Protein AF-A0A2H3T7A4-F1 (afdb_monomer)

Sequence (291 aa):
MKLYREPYCSPVREWNETVPNHGFLRYLGFFNAERIVLTSPEALHEVLVTQNYSFPKPASLRETAGRFLGIGLILSEGDAHKLQRRSMNPALAPRNIKALYPLFWNRTREMIERITADRLETVEVVEWASRITLDLIGVAGLGRDFGAIQDGQNEMVKTYNIVFQPSAQARMLHLIESLVPAWVLTALPIKLNSYMSQAARSIRETCRDIISSKQKKQKKQKEKKLDDMDIISAAIRTGTFTEDGLIDQAMTLLAAGHDTTGAALTWGIYLLAKHPEVQDRLRHEIRQRLP

Mean predicted aligned error: 6.72 Å

Foldseek 3Di:
DCCPVDPHCPVVVVCLVPPDDDQWDWDAAPPRPIDIDGNDPVNCCCCVPVCVLVDADDPLCLVVVCLQLPCALVRDGDPVNVLRCVLLVVLVDPVLVVVCVVVLVVLVVLLVCVVVVVVDPDDDLLLSLLQSLLQSLCCQAQVDGPCCSPPVPDPLNVLVCLQQVQDPVSVVLVVCCSVDPSVVSLPDPDPSSVSNSVSSVVLLVVLLVSLVVLVVVCVVVPPDDPPRSHSLNSSVVVVSDDSSRSSSNSSNSSVVRRNVSSVVSVVVVVVCVVPVVVVVVVVVVCVVPPD

Nearest PDB structures (foldseek):
  7wzl-assembly1_A  TM=7.574E-01  e=3.397E-06  Streptomyces avermitilis
  7wzm-assembly1_A  TM=7.595E-01  e=6.679E-06  Streptomyces avermitilis
  6vlt-assembly1_A  TM=7.722E-01  e=9.536E-05  Homo sapiens
  5e58-assembly5_E  TM=7.387E-01  e=5.308E-05  Neotoma lepida
  3gph-assembly2_B  TM=7.593E-01  e=1.638E-04  Homo sapiens

Solvent-accessible surface area (backbone atoms only — not comparable to full-atom values): 16253 Å² total; per-residue (Å²): 115,64,76,79,74,48,65,84,64,50,56,58,51,51,43,64,76,71,47,93,64,87,29,50,44,81,49,70,51,64,93,67,39,79,44,77,45,70,68,31,71,67,45,44,42,42,49,69,59,77,39,37,76,81,58,68,80,56,66,64,58,42,57,64,47,29,67,62,25,29,75,10,73,87,59,40,56,63,68,62,24,54,52,49,48,64,60,46,45,70,52,66,31,70,71,51,54,60,68,42,47,65,57,55,51,53,53,51,49,53,47,52,54,51,58,58,70,68,66,60,95,71,80,68,53,60,60,54,28,40,23,47,26,43,26,48,30,25,32,53,36,65,64,36,79,70,52,25,72,80,38,72,79,37,71,67,50,53,36,46,44,60,66,75,53,65,47,75,67,51,56,51,49,58,60,44,46,66,80,40,62,56,71,58,66,65,67,43,93,43,68,65,51,56,52,42,52,50,33,35,47,52,54,49,49,54,40,40,54,54,48,56,51,49,52,53,50,53,67,72,46,73,83,60,77,75,82,58,84,13,37,48,56,46,37,60,72,66,66,77,58,54,72,69,53,48,34,14,37,48,34,30,46,46,54,58,47,14,59,57,49,13,50,50,50,34,54,50,52,52,48,34,72,76,35,56,72,60,40,51,51,50,52,50,52,44,69,73,72,51,136

InterPro domains:
  IPR001128 Cytochrome P450 [PF00067] (33-288)
  IPR002401 Cytochrome P450, E-class, group I [PR00463] (245-262)
  IPR002401 Cytochrome P450, E-class, group I [PR00463] (265-291)
  IPR036396 Cytochrome P450 superfamily [G3DSA:1.10.630.10] (3-291)
  IPR036396 Cytochrome P450 superfamily [SSF48264] (11-290)
  IPR050121 Cytochrome P450 monooxygenase [PTHR24305] (36-287)

Organism: Fusarium oxysporum (NCBI:txid5507)

Secondary structure (DSSP, 8-state):
-GGGTSPTTHHHHHHHHHS--SSEEEEE-GGG-EEEEE-SHHHHHIIIIITTTTSPPPHHHHHHHHHHH-SSTTT--HHHHHHHHHHHTTTTSHHHHHHTHHHHHHHHHHHHHHHHHTT-SS--HHHHHHHHHHHHHHHHHHS----TTT-TTSHHHHHHHHHHS--HHHHHHHHHHTTS-HHHHHHS--HHHHHHHHHHHHHHHHHHHHHHHHHHHHHHTTT------SHHHHHHHTT-S-HHHHHHHHHHHHHHHHHHHHHHHHHHHHHHHH-HHHHHHHHHHHHHH--

pLDDT: mean 87.15, std 10.48, range [43.25, 98.25]

Structure (mmCIF, N/CA/C/O backbone):
data_AF-A0A2H3T7A4-F1
#
_entry.id   AF-A0A2H3T7A4-F1
#
loop_
_atom_site.group_PDB
_atom_site.id
_atom_site.type_symbol
_atom_site.label_atom_id
_atom_site.label_alt_id
_atom_site.label_comp_id
_atom_site.label_asym_id
_atom_site.label_entity_id
_atom_site.label_seq_id
_atom_site.pdbx_PDB_ins_code
_atom_site.Cartn_x
_atom_site.Cartn_y
_atom_site.Cartn_z
_atom_site.occupancy
_atom_site.B_iso_or_equiv
_atom_site.auth_seq_id
_atom_site.auth_comp_id
_atom_site.auth_asym_id
_atom_site.auth_atom_id
_atom_site.pdbx_PDB_model_num
ATOM 1 N N . MET A 1 1 ? 18.827 8.249 -23.414 1.00 60.53 1 MET A N 1
ATOM 2 C CA . MET A 1 1 ? 18.932 7.298 -22.289 1.00 60.53 1 MET A CA 1
ATOM 3 C C . MET A 1 1 ? 17.669 6.441 -22.264 1.00 60.53 1 MET A C 1
ATOM 5 O O . MET A 1 1 ? 16.619 6.975 -21.925 1.00 60.53 1 MET A O 1
ATOM 9 N N . LYS A 1 2 ? 17.739 5.173 -22.714 1.00 68.56 2 LYS A N 1
ATOM 10 C CA . LYS A 1 2 ? 16.578 4.252 -22.819 1.00 68.56 2 LYS A CA 1
ATOM 11 C C . LYS A 1 2 ? 15.752 4.192 -21.525 1.00 68.56 2 LYS A C 1
ATOM 13 O O . LYS A 1 2 ? 14.529 4.217 -21.582 1.00 68.56 2 LYS A O 1
ATOM 18 N N . LEU A 1 3 ? 16.443 4.261 -20.380 1.00 67.88 3 LEU A N 1
ATOM 19 C CA . LEU A 1 3 ? 15.896 4.224 -19.017 1.00 67.88 3 LEU A CA 1
ATOM 20 C C . LEU A 1 3 ? 14.698 5.158 -18.756 1.00 67.88 3 LEU A C 1
ATOM 22 O O . LEU A 1 3 ? 13.877 4.842 -17.907 1.00 67.88 3 LEU A O 1
ATOM 26 N N . TYR A 1 4 ? 14.595 6.284 -19.469 1.00 68.00 4 TYR A N 1
ATOM 27 C CA . TYR A 1 4 ? 13.546 7.293 -19.252 1.00 68.00 4 TYR A CA 1
ATOM 28 C C . TYR A 1 4 ? 12.600 7.480 -20.447 1.00 68.00 4 TYR A C 1
ATOM 30 O O . TYR A 1 4 ? 11.741 8.355 -20.414 1.00 68.00 4 TYR A O 1
ATOM 38 N N . ARG A 1 5 ? 12.786 6.710 -21.528 1.00 69.19 5 ARG A N 1
ATOM 39 C CA . ARG A 1 5 ? 11.930 6.760 -22.729 1.00 69.19 5 ARG A CA 1
ATOM 40 C C . ARG A 1 5 ? 11.045 5.530 -22.861 1.00 69.19 5 ARG A C 1
ATOM 42 O O . ARG A 1 5 ? 9.954 5.624 -23.408 1.00 69.19 5 ARG A O 1
ATOM 49 N N . GLU A 1 6 ? 11.539 4.393 -22.395 1.00 75.69 6 GLU A N 1
ATOM 50 C CA . GLU A 1 6 ? 10.807 3.136 -22.412 1.00 75.69 6 GLU A CA 1
ATOM 51 C C . GLU A 1 6 ? 9.996 2.956 -21.124 1.00 75.69 6 GLU A C 1
ATOM 53 O O . GLU A 1 6 ? 10.306 3.591 -20.109 1.00 75.69 6 GLU A O 1
ATOM 58 N N . PRO A 1 7 ? 8.964 2.092 -21.138 1.00 73.56 7 PRO A N 1
ATOM 59 C CA . PRO A 1 7 ? 8.249 1.716 -19.929 1.00 73.56 7 PRO A CA 1
ATOM 60 C C . PRO A 1 7 ? 9.205 1.292 -18.808 1.00 73.56 7 PRO A C 1
ATOM 62 O O . PRO A 1 7 ? 10.247 0.675 -19.058 1.00 73.56 7 PRO A O 1
ATOM 65 N N . TYR A 1 8 ? 8.830 1.608 -17.565 1.00 66.88 8 TYR A N 1
ATOM 66 C CA . TYR A 1 8 ? 9.602 1.232 -16.382 1.00 66.88 8 TYR A CA 1
ATOM 67 C C . TYR A 1 8 ? 9.993 -0.253 -16.429 1.00 66.88 8 TYR A C 1
ATOM 69 O O . TYR A 1 8 ? 9.211 -1.107 -16.844 1.00 66.88 8 TYR A O 1
ATOM 77 N N . CYS A 1 9 ? 11.225 -0.541 -16.007 1.00 73.81 9 CYS A N 1
ATOM 78 C CA . CYS A 1 9 ? 11.839 -1.872 -15.985 1.00 73.81 9 CYS A CA 1
ATOM 79 C C . CYS A 1 9 ? 12.161 -2.514 -17.351 1.00 73.81 9 CYS A C 1
ATOM 81 O O . CYS A 1 9 ? 12.941 -3.463 -17.348 1.00 73.81 9 CYS A O 1
ATOM 83 N N . SER A 1 10 ? 11.678 -2.006 -18.498 1.00 84.00 10 SER A N 1
ATOM 84 C CA . SER A 1 10 ? 12.002 -2.577 -19.826 1.00 84.00 10 SER A CA 1
ATOM 85 C C . SER A 1 10 ? 13.513 -2.587 -20.114 1.00 84.00 10 SER A C 1
ATOM 87 O O . SER A 1 10 ? 14.064 -3.670 -20.318 1.00 84.00 10 SER A O 1
ATOM 89 N N . PRO A 1 11 ? 14.239 -1.455 -19.987 1.00 85.62 11 PRO A N 1
ATOM 90 C CA . PRO A 1 11 ? 15.684 -1.442 -20.226 1.00 85.62 11 PRO A CA 1
ATOM 91 C C . PRO A 1 11 ? 16.456 -2.316 -19.238 1.00 85.62 11 PRO A C 1
ATOM 93 O O . PRO A 1 11 ? 17.428 -2.960 -19.604 1.00 85.62 11 PRO A O 1
ATOM 96 N N . VAL A 1 12 ? 16.009 -2.365 -17.979 1.00 86.38 12 VAL A N 1
ATOM 97 C CA . VAL A 1 12 ? 16.655 -3.175 -16.936 1.00 86.38 12 VAL A CA 1
ATOM 98 C C . VAL A 1 12 ? 16.491 -4.666 -17.223 1.00 86.38 12 VAL A C 1
ATOM 100 O O . VAL A 1 12 ? 17.435 -5.429 -17.035 1.00 86.38 12 VAL A O 1
ATOM 103 N N . ARG A 1 13 ? 15.316 -5.079 -17.707 1.00 88.12 13 ARG A N 1
ATOM 104 C CA . ARG A 1 13 ? 15.062 -6.453 -18.138 1.00 88.12 13 ARG A CA 1
ATOM 105 C C . ARG A 1 13 ? 15.911 -6.824 -19.351 1.00 88.12 13 ARG A C 1
ATOM 107 O O . ARG A 1 13 ? 16.564 -7.859 -19.314 1.00 88.12 13 ARG A O 1
ATOM 114 N N . GLU A 1 14 ? 15.948 -5.966 -20.372 1.00 90.50 14 GLU A N 1
ATOM 115 C CA . GLU A 1 14 ? 16.809 -6.156 -21.548 1.00 90.50 14 GLU A CA 1
ATOM 116 C C . GLU A 1 14 ? 18.269 -6.339 -21.114 1.00 90.50 14 GLU A C 1
ATOM 118 O O . GLU A 1 14 ? 18.925 -7.288 -21.535 1.00 90.50 14 GLU A O 1
ATOM 123 N N . TRP A 1 15 ? 18.778 -5.485 -20.221 1.00 91.38 15 TRP A N 1
ATOM 124 C CA . TRP A 1 15 ? 20.149 -5.603 -19.718 1.00 91.38 15 TRP A CA 1
ATOM 125 C C . TRP A 1 15 ? 20.380 -6.884 -18.926 1.00 91.38 15 TRP A C 1
ATOM 127 O O . TRP A 1 15 ? 21.428 -7.498 -19.081 1.00 91.38 15 TRP A O 1
ATOM 137 N N . ASN A 1 16 ? 19.412 -7.308 -18.113 1.00 90.44 16 ASN A N 1
ATOM 138 C CA . ASN A 1 16 ? 19.515 -8.559 -17.370 1.00 90.44 16 ASN A CA 1
ATOM 139 C C . ASN A 1 16 ? 19.656 -9.779 -18.296 1.00 90.44 16 ASN A C 1
ATOM 141 O O . ASN A 1 16 ? 20.395 -10.708 -17.986 1.00 90.44 16 ASN A O 1
ATOM 145 N N . GLU A 1 17 ? 18.960 -9.764 -19.435 1.00 90.50 17 GLU A N 1
ATOM 146 C CA . GLU A 1 17 ? 18.961 -10.860 -20.410 1.00 90.50 17 GLU A CA 1
ATOM 147 C C . GLU A 1 17 ? 20.163 -10.798 -21.374 1.00 90.50 17 GLU A C 1
ATOM 149 O O . GLU A 1 17 ? 20.618 -11.834 -21.854 1.00 90.50 17 GLU A O 1
ATOM 154 N N . THR A 1 18 ? 20.693 -9.602 -21.665 1.00 93.44 18 THR A N 1
ATOM 155 C CA . THR A 1 18 ? 21.688 -9.394 -22.740 1.00 93.44 18 THR A CA 1
ATOM 156 C C . THR A 1 18 ? 23.096 -9.044 -22.266 1.00 93.44 18 THR A C 1
ATOM 158 O O . THR A 1 18 ? 24.056 -9.273 -23.002 1.00 93.44 18 THR A O 1
ATOM 161 N N . VAL A 1 19 ? 23.256 -8.488 -21.062 1.00 93.12 19 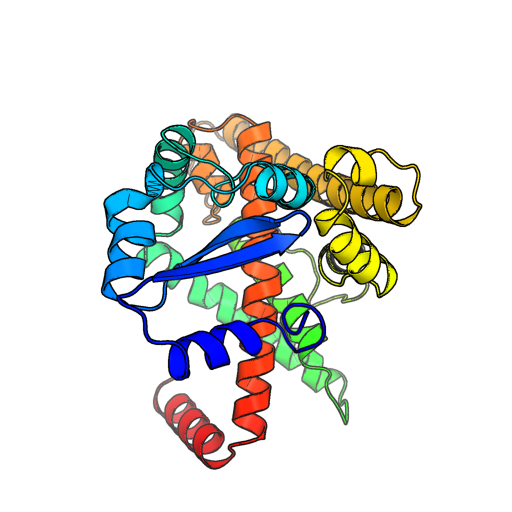VAL A N 1
ATOM 162 C CA . VAL A 1 19 ? 24.559 -8.080 -20.524 1.00 93.12 19 VAL A CA 1
ATOM 163 C C . VAL A 1 19 ? 25.065 -9.167 -19.575 1.00 93.12 19 VAL A C 1
ATOM 165 O O . VAL A 1 19 ? 24.409 -9.425 -18.560 1.00 93.12 19 VAL A O 1
ATOM 168 N N . PRO A 1 20 ? 26.235 -9.785 -19.845 1.00 93.31 20 PRO A N 1
ATOM 169 C CA . PRO A 1 20 ? 26.834 -10.753 -18.934 1.00 93.31 20 PRO A CA 1
ATOM 170 C C . PRO A 1 20 ? 26.981 -10.167 -17.530 1.00 93.31 20 PRO A C 1
ATOM 172 O O . PRO A 1 20 ? 27.577 -9.104 -17.345 1.00 93.31 20 PRO A O 1
ATOM 175 N N . ASN A 1 21 ? 26.414 -10.850 -16.541 1.00 92.56 21 ASN A N 1
ATOM 176 C CA . ASN A 1 21 ? 26.405 -10.399 -15.160 1.00 92.56 21 ASN A CA 1
ATOM 177 C C . ASN A 1 21 ? 26.455 -11.588 -14.194 1.00 92.56 21 ASN A C 1
ATOM 179 O O . ASN A 1 21 ? 26.041 -12.695 -14.528 1.00 92.56 21 ASN A O 1
ATOM 183 N N . HIS A 1 22 ? 26.965 -11.347 -12.988 1.00 90.69 22 HIS A N 1
ATOM 184 C CA . HIS A 1 22 ? 27.077 -12.347 -11.922 1.00 90.69 22 HIS A CA 1
ATOM 185 C C . HIS A 1 22 ? 26.193 -11.954 -10.731 1.00 90.69 22 HIS A C 1
ATOM 187 O O . HIS A 1 22 ? 26.660 -11.843 -9.602 1.00 90.69 22 HIS A O 1
ATOM 193 N N . GLY A 1 23 ? 24.920 -11.656 -11.006 1.00 91.25 23 GLY A N 1
ATOM 194 C CA . GLY A 1 23 ? 23.932 -11.296 -9.984 1.00 91.25 23 GLY A CA 1
ATOM 195 C C . GLY A 1 23 ? 23.816 -9.803 -9.667 1.00 91.25 23 GLY A C 1
ATOM 196 O O . GLY A 1 23 ? 22.894 -9.417 -8.945 1.00 91.25 23 GLY A O 1
ATOM 197 N N . PHE A 1 24 ? 24.677 -8.965 -10.253 1.00 93.50 24 PHE A N 1
ATOM 198 C CA . PHE A 1 24 ? 24.621 -7.510 -10.136 1.00 93.50 24 PHE A CA 1
ATOM 199 C C . PHE A 1 24 ? 24.918 -6.834 -11.478 1.00 93.50 24 PHE A C 1
ATOM 201 O O . PHE A 1 24 ? 25.842 -7.230 -12.190 1.00 93.50 24 PHE A O 1
ATOM 208 N N . LEU A 1 25 ? 24.190 -5.760 -11.781 1.00 94.12 25 LEU A N 1
ATOM 209 C CA . LEU A 1 25 ? 24.461 -4.857 -12.899 1.00 94.12 25 LEU A CA 1
ATOM 210 C C . LEU A 1 25 ? 24.670 -3.435 -12.387 1.00 94.12 25 LEU A C 1
ATOM 212 O O . LEU A 1 25 ? 23.778 -2.843 -11.778 1.00 94.12 25 LEU A O 1
ATOM 216 N N . ARG A 1 26 ? 25.841 -2.863 -12.671 1.00 92.44 26 ARG A N 1
ATOM 217 C CA . ARG A 1 26 ? 26.124 -1.445 -12.426 1.00 92.44 26 ARG A CA 1
ATOM 218 C C . ARG A 1 26 ? 25.677 -0.624 -13.629 1.00 92.44 26 ARG A C 1
ATOM 220 O O . ARG A 1 26 ? 26.038 -0.931 -14.761 1.00 92.44 26 ARG A O 1
ATOM 227 N N . TYR A 1 27 ? 24.951 0.456 -13.376 1.00 89.50 27 TYR A N 1
ATOM 228 C CA . TYR A 1 27 ? 24.609 1.445 -14.393 1.00 89.50 27 TYR A CA 1
ATOM 229 C C . TYR A 1 27 ? 24.709 2.860 -13.826 1.00 89.50 27 TYR A C 1
ATOM 231 O O . TYR A 1 27 ? 24.687 3.073 -12.613 1.00 89.50 27 TYR A O 1
ATOM 239 N N . LEU A 1 28 ? 24.841 3.837 -14.720 1.00 87.94 28 LEU A N 1
ATOM 240 C CA . LEU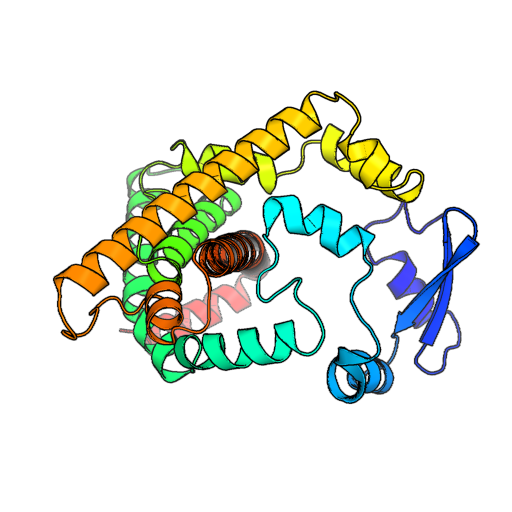 A 1 28 ? 24.917 5.247 -14.358 1.00 87.94 28 LEU A CA 1
ATOM 241 C C . LEU A 1 28 ? 23.550 5.902 -14.558 1.00 87.94 28 LEU A C 1
ATOM 243 O O . LEU A 1 28 ? 22.948 5.802 -15.628 1.00 87.94 28 LEU A O 1
ATOM 247 N N . GLY A 1 29 ? 23.054 6.543 -13.504 1.00 80.50 29 GLY A N 1
ATOM 248 C CA . GLY A 1 29 ? 21.877 7.402 -13.517 1.00 80.50 29 GLY A CA 1
ATOM 249 C C . GLY A 1 29 ? 22.211 8.835 -13.941 1.00 80.50 29 GLY A C 1
ATOM 250 O O . GLY A 1 29 ? 23.220 9.102 -14.593 1.00 80.50 29 GLY A O 1
ATOM 251 N N . PHE A 1 30 ? 21.355 9.783 -13.553 1.00 74.31 30 PHE A N 1
ATOM 252 C CA . PHE A 1 30 ? 21.636 11.208 -13.746 1.00 74.31 30 PHE A CA 1
ATOM 253 C C . PHE A 1 30 ? 22.911 11.638 -13.014 1.00 74.31 30 PHE A C 1
ATOM 255 O O . PHE A 1 30 ? 23.226 11.102 -11.954 1.00 74.31 30 PHE A O 1
ATOM 262 N N . PHE A 1 31 ? 23.645 12.590 -13.598 1.00 79.38 31 PHE A N 1
ATOM 263 C CA . PHE A 1 31 ? 24.930 13.091 -13.085 1.00 79.38 31 PHE A CA 1
ATOM 264 C C . PHE A 1 31 ? 25.955 11.995 -12.765 1.00 79.38 31 PHE A C 1
ATOM 266 O O . PHE A 1 31 ? 26.736 12.126 -11.828 1.00 79.38 31 PHE A O 1
ATOM 273 N N . ASN A 1 32 ? 25.946 10.903 -13.538 1.00 84.56 32 ASN A N 1
ATOM 274 C CA . ASN A 1 32 ? 26.790 9.729 -13.305 1.00 84.56 32 ASN A CA 1
ATOM 275 C C . ASN A 1 32 ? 26.600 9.095 -11.916 1.00 84.56 32 ASN A C 1
ATOM 277 O O . ASN A 1 32 ? 27.486 8.389 -11.442 1.00 84.56 32 ASN A O 1
ATOM 281 N N . ALA A 1 33 ? 25.447 9.313 -11.273 1.00 82.81 33 ALA A N 1
ATOM 282 C CA . ALA A 1 33 ? 25.122 8.670 -10.011 1.00 82.81 33 ALA A CA 1
ATOM 283 C C . ALA A 1 33 ? 25.086 7.153 -10.209 1.00 82.81 33 ALA A C 1
ATOM 285 O O . ALA A 1 33 ? 24.294 6.634 -11.001 1.00 82.81 33 ALA A O 1
ATOM 286 N N . GLU A 1 34 ? 25.953 6.446 -9.498 1.00 90.62 34 GLU A N 1
ATOM 287 C CA . GLU A 1 34 ? 26.054 5.000 -9.611 1.00 90.62 34 GLU A CA 1
ATOM 288 C C . GLU A 1 34 ? 24.821 4.325 -9.023 1.00 90.62 34 GLU A C 1
ATOM 290 O O . GLU A 1 34 ? 24.329 4.682 -7.951 1.00 90.62 34 GLU A O 1
ATOM 295 N N . ARG A 1 35 ? 24.314 3.328 -9.741 1.00 88.94 35 ARG A N 1
ATOM 296 C CA . ARG A 1 35 ? 23.214 2.486 -9.292 1.00 88.94 35 ARG A CA 1
ATOM 297 C C . ARG A 1 35 ? 23.539 1.032 -9.581 1.00 88.94 35 ARG A C 1
ATOM 299 O O . ARG A 1 35 ? 24.201 0.711 -10.568 1.00 88.94 35 ARG A O 1
ATOM 306 N N . ILE A 1 36 ? 23.041 0.162 -8.713 1.00 91.50 36 ILE A N 1
ATOM 307 C CA . ILE A 1 36 ? 23.187 -1.284 -8.832 1.00 91.50 36 ILE A CA 1
ATOM 308 C C . ILE A 1 36 ? 21.790 -1.883 -8.975 1.00 91.50 36 ILE A C 1
ATOM 310 O O . ILE A 1 36 ? 20.888 -1.559 -8.204 1.00 91.50 36 ILE A O 1
ATOM 314 N N . VAL A 1 37 ? 21.611 -2.738 -9.977 1.00 92.06 37 VAL A N 1
ATOM 315 C CA . VAL A 1 37 ? 20.455 -3.628 -10.105 1.00 92.06 37 VAL A CA 1
ATOM 316 C C . VAL A 1 37 ? 20.873 -5.014 -9.647 1.00 92.06 37 VAL A C 1
ATOM 318 O O . VAL A 1 37 ? 21.924 -5.507 -10.050 1.00 92.06 37 VAL A O 1
ATOM 321 N N . LEU A 1 38 ? 20.035 -5.642 -8.831 1.00 93.75 38 LEU A N 1
ATOM 322 C CA . LEU A 1 38 ? 20.176 -7.041 -8.442 1.00 93.75 38 LEU A CA 1
ATOM 323 C C . LEU A 1 38 ? 19.518 -7.913 -9.510 1.00 93.75 38 LEU A C 1
ATOM 325 O O . LEU A 1 38 ? 18.351 -7.702 -9.837 1.00 93.75 38 LEU A O 1
ATOM 329 N N . THR A 1 39 ? 20.264 -8.865 -10.057 1.00 93.88 39 THR A N 1
ATOM 330 C CA . THR A 1 39 ? 19.850 -9.652 -11.230 1.00 93.88 39 THR A CA 1
ATOM 331 C C . THR A 1 39 ? 19.705 -11.147 -10.967 1.00 93.88 39 THR A C 1
ATOM 333 O O . THR A 1 39 ? 19.251 -11.878 -11.843 1.00 93.88 39 THR A O 1
ATOM 336 N N . SER A 1 40 ? 20.041 -11.610 -9.761 1.00 93.06 40 SER A N 1
ATOM 337 C CA . SER A 1 40 ? 19.917 -13.019 -9.363 1.00 93.06 40 SER A CA 1
ATOM 338 C C . SER A 1 40 ? 19.105 -13.185 -8.073 1.00 93.06 40 SER A C 1
ATOM 340 O O . SER A 1 40 ? 19.101 -12.271 -7.237 1.00 93.06 40 SER A O 1
ATOM 342 N N . PRO A 1 41 ? 18.437 -14.338 -7.874 1.00 94.81 41 PRO A N 1
ATOM 343 C CA . PRO A 1 41 ? 17.784 -14.675 -6.611 1.00 94.81 41 PRO A CA 1
ATOM 344 C C . PRO A 1 41 ? 18.729 -14.618 -5.406 1.00 94.81 41 PRO A C 1
ATOM 346 O O . PRO A 1 41 ? 18.327 -14.144 -4.346 1.00 94.81 41 PRO A O 1
ATOM 349 N N . GLU A 1 42 ? 19.984 -15.037 -5.565 1.00 95.69 42 GLU A N 1
ATOM 350 C CA . GLU A 1 42 ? 20.994 -15.042 -4.504 1.00 95.69 42 GLU A CA 1
ATOM 351 C C . GLU A 1 42 ? 21.349 -13.611 -4.082 1.00 95.69 42 GLU A C 1
ATOM 353 O O . GLU A 1 42 ? 21.348 -13.298 -2.891 1.00 95.69 42 GLU A O 1
ATOM 358 N N . ALA A 1 43 ? 21.568 -12.713 -5.050 1.00 95.12 43 ALA A N 1
ATOM 359 C CA . ALA A 1 43 ? 21.825 -11.298 -4.779 1.00 95.12 43 ALA A CA 1
ATOM 360 C C . ALA A 1 43 ? 20.615 -10.601 -4.135 1.00 95.12 43 ALA A C 1
ATOM 362 O O . ALA A 1 43 ? 20.773 -9.815 -3.198 1.00 95.12 43 ALA A O 1
ATOM 363 N N . LEU A 1 44 ? 19.401 -10.902 -4.613 1.00 95.12 44 LEU A N 1
ATOM 364 C CA . LEU A 1 44 ? 18.158 -10.403 -4.020 1.00 95.12 44 LEU A CA 1
ATOM 365 C C . LEU A 1 44 ? 18.000 -10.885 -2.576 1.00 95.12 44 LEU A C 1
ATOM 367 O O . LEU A 1 44 ? 17.664 -10.084 -1.708 1.00 95.12 44 LEU A O 1
ATOM 371 N N . HIS A 1 45 ? 18.263 -12.165 -2.307 1.00 96.50 45 HIS A N 1
ATOM 372 C CA . HIS A 1 45 ? 18.196 -12.726 -0.963 1.00 96.50 45 HIS A CA 1
ATOM 373 C C . HIS A 1 45 ? 19.219 -12.068 -0.032 1.00 96.50 45 HIS A C 1
ATOM 375 O O . HIS A 1 45 ? 18.867 -11.647 1.070 1.00 96.50 45 HIS A O 1
ATOM 381 N N . GLU A 1 46 ? 20.466 -11.916 -0.479 1.00 95.56 46 GLU A N 1
ATOM 382 C CA . GLU A 1 46 ? 21.512 -11.296 0.332 1.00 95.56 46 GLU A CA 1
ATOM 383 C C . GLU A 1 46 ? 21.147 -9.861 0.724 1.00 95.56 46 GLU A C 1
ATOM 385 O O . GLU A 1 46 ? 21.189 -9.513 1.902 1.00 95.56 46 GLU A O 1
ATOM 390 N N . VAL A 1 47 ? 20.703 -9.040 -0.230 1.00 95.06 47 VAL A N 1
ATOM 391 C CA . VAL A 1 47 ? 20.398 -7.622 0.018 1.00 95.06 47 VAL A CA 1
ATOM 392 C C . VAL A 1 47 ? 19.066 -7.421 0.742 1.00 95.06 47 VAL A C 1
ATOM 394 O O . VAL A 1 47 ? 18.987 -6.606 1.658 1.00 95.06 47 VAL A O 1
ATOM 397 N N . LEU A 1 48 ? 18.005 -8.135 0.353 1.00 94.38 48 LEU A N 1
ATOM 398 C CA . LEU A 1 48 ? 16.646 -7.895 0.860 1.00 94.38 48 LEU A CA 1
ATOM 399 C C . LEU A 1 48 ? 16.305 -8.721 2.108 1.00 94.38 48 LEU A C 1
ATOM 401 O O . LEU A 1 48 ? 15.351 -8.384 2.814 1.00 94.38 48 LEU A O 1
ATOM 405 N N . VAL A 1 49 ? 17.066 -9.781 2.404 1.00 94.62 49 VAL A N 1
ATOM 406 C CA . VAL A 1 49 ? 16.809 -10.685 3.537 1.00 94.62 49 VAL A CA 1
ATOM 407 C C . VAL A 1 49 ? 17.992 -10.720 4.499 1.00 94.62 49 VAL A C 1
ATOM 409 O O . VAL A 1 49 ? 17.819 -10.298 5.643 1.00 94.62 49 VAL A O 1
ATOM 412 N N . THR A 1 50 ? 19.172 -11.174 4.062 1.00 96.25 50 THR A N 1
ATOM 413 C CA . THR A 1 50 ? 20.334 -11.377 4.950 1.00 96.25 50 THR A CA 1
ATOM 414 C C . THR A 1 50 ? 20.856 -10.055 5.523 1.00 96.25 50 THR A C 1
ATOM 416 O O . THR A 1 50 ? 21.043 -9.924 6.731 1.00 96.25 50 THR A O 1
ATOM 419 N N . GLN A 1 51 ? 21.061 -9.060 4.657 1.00 95.19 51 GLN A N 1
ATOM 420 C CA . GLN A 1 51 ? 21.737 -7.792 4.949 1.00 95.19 51 GLN A CA 1
ATOM 421 C C . GLN A 1 51 ? 20.800 -6.582 4.842 1.00 95.19 51 GLN A C 1
ATOM 423 O O . GLN A 1 51 ? 21.255 -5.463 4.620 1.00 95.19 51 GLN A O 1
ATOM 428 N N . ASN A 1 52 ? 19.488 -6.765 5.014 1.00 92.75 52 ASN A N 1
ATOM 429 C CA . ASN A 1 52 ? 18.498 -5.707 4.763 1.00 92.75 52 ASN A CA 1
ATOM 430 C C . ASN A 1 52 ? 18.739 -4.388 5.528 1.00 92.75 52 ASN A C 1
ATOM 432 O O . ASN A 1 52 ? 18.431 -3.323 5.004 1.00 92.75 52 ASN A O 1
ATOM 436 N N . TYR A 1 53 ? 19.340 -4.428 6.721 1.00 93.88 53 TYR A N 1
ATOM 437 C CA . TYR A 1 53 ? 19.680 -3.226 7.492 1.00 93.88 53 TYR A CA 1
ATOM 438 C C . TYR A 1 53 ? 20.980 -2.543 7.041 1.00 93.88 53 TYR A C 1
ATOM 440 O O . TYR A 1 53 ? 21.202 -1.386 7.391 1.00 93.88 53 TYR A O 1
ATOM 448 N N . SER A 1 54 ? 21.816 -3.227 6.258 1.00 94.81 54 SER A N 1
ATOM 449 C CA . SER A 1 54 ? 23.029 -2.674 5.640 1.00 94.81 54 SER A CA 1
ATOM 450 C C . SER A 1 54 ? 22.711 -1.866 4.375 1.00 94.81 54 SER A C 1
ATOM 452 O O . SER A 1 54 ? 23.532 -1.063 3.935 1.00 94.81 54 SER A O 1
ATOM 454 N N . PHE A 1 55 ? 21.509 -2.038 3.813 1.00 93.12 55 PHE A N 1
ATOM 455 C CA . PHE A 1 55 ? 21.032 -1.359 2.606 1.00 93.12 55 PHE A CA 1
ATOM 456 C C . PHE A 1 55 ? 19.804 -0.482 2.911 1.00 93.12 55 PHE A C 1
ATOM 458 O O . PHE A 1 55 ? 18.689 -0.808 2.493 1.00 93.12 55 PHE A O 1
ATOM 465 N N . PRO A 1 56 ? 19.974 0.635 3.649 1.00 92.38 56 PRO A N 1
ATOM 466 C CA . PRO A 1 56 ? 18.863 1.516 3.986 1.00 92.38 56 PRO A CA 1
ATOM 467 C C . PRO A 1 56 ? 18.281 2.177 2.734 1.00 92.38 56 PRO A C 1
ATOM 469 O O . PRO A 1 56 ? 18.983 2.448 1.754 1.00 92.38 56 PRO A O 1
ATOM 472 N N . LYS A 1 57 ? 16.987 2.508 2.782 1.00 90.44 57 LYS A N 1
ATOM 473 C CA . LYS A 1 57 ? 16.335 3.251 1.698 1.00 90.44 57 LYS A CA 1
ATOM 474 C C . LYS A 1 57 ? 17.005 4.620 1.509 1.00 90.44 57 LYS A C 1
ATOM 476 O O . LYS A 1 57 ? 17.329 5.276 2.504 1.00 90.44 57 LYS A O 1
ATOM 481 N N . PRO A 1 58 ? 17.149 5.106 0.260 1.00 86.62 58 PRO A N 1
ATOM 482 C CA . PRO A 1 58 ? 17.692 6.435 -0.003 1.00 86.62 58 PRO A CA 1
ATOM 483 C C . PRO A 1 58 ? 16.936 7.530 0.761 1.00 86.62 58 PRO A C 1
ATOM 485 O O . PRO A 1 58 ? 15.703 7.526 0.802 1.00 86.62 58 PRO A O 1
ATOM 488 N N . ALA A 1 59 ? 17.666 8.496 1.325 1.00 83.50 59 ALA A N 1
ATOM 489 C CA . ALA A 1 59 ? 17.078 9.590 2.103 1.00 83.50 59 ALA A CA 1
ATOM 490 C C . ALA A 1 59 ? 16.035 10.384 1.298 1.00 83.50 59 ALA A C 1
ATOM 492 O O . ALA A 1 59 ? 14.941 10.636 1.793 1.00 83.50 59 ALA A O 1
ATOM 493 N N . SER A 1 60 ? 16.316 10.665 0.023 1.00 78.38 60 SER A N 1
ATOM 494 C CA . SER A 1 60 ? 15.391 11.367 -0.875 1.00 78.38 60 SER A CA 1
ATOM 495 C C . SER A 1 60 ? 14.064 10.629 -1.075 1.00 78.38 60 SER A C 1
ATOM 497 O O . SER A 1 60 ? 13.004 11.257 -1.093 1.00 78.38 60 SER A O 1
ATOM 499 N N . LEU A 1 61 ? 14.104 9.295 -1.181 1.00 80.44 61 LEU A N 1
ATOM 500 C CA . LEU A 1 61 ? 12.902 8.467 -1.276 1.00 80.44 61 LEU A CA 1
ATOM 501 C C . LEU A 1 61 ? 12.099 8.549 0.024 1.00 80.44 61 LEU A C 1
ATOM 503 O O . LEU A 1 61 ? 10.885 8.731 -0.014 1.00 80.44 61 LEU A O 1
ATOM 507 N N . ARG A 1 62 ? 12.779 8.457 1.172 1.00 85.56 62 ARG A N 1
ATOM 508 C CA . ARG A 1 62 ? 12.142 8.561 2.489 1.00 85.56 62 ARG A CA 1
ATOM 509 C C . ARG A 1 62 ? 11.504 9.926 2.728 1.00 85.56 62 ARG A C 1
ATOM 511 O O . ARG A 1 62 ? 10.396 9.979 3.245 1.00 85.56 62 ARG A O 1
ATOM 518 N N . GLU A 1 63 ? 12.172 11.011 2.359 1.00 80.81 63 GLU A N 1
ATOM 519 C CA . GLU A 1 63 ? 11.652 12.374 2.509 1.00 80.81 63 GLU A CA 1
ATOM 520 C C . GLU A 1 63 ? 10.432 12.604 1.615 1.00 80.81 63 GLU A C 1
ATOM 522 O O . GLU A 1 63 ? 9.396 13.076 2.082 1.00 80.81 63 GLU A O 1
ATOM 527 N N . THR A 1 64 ? 10.524 12.211 0.343 1.00 77.62 64 THR A N 1
ATOM 528 C CA . THR A 1 64 ? 9.453 12.428 -0.638 1.00 77.62 64 THR A CA 1
ATOM 529 C C . THR A 1 64 ? 8.228 11.581 -0.312 1.00 77.62 64 THR A C 1
ATOM 531 O O . THR A 1 64 ? 7.119 12.107 -0.223 1.00 77.62 64 THR A O 1
ATOM 534 N N . ALA A 1 65 ? 8.420 10.282 -0.063 1.00 82.94 65 ALA A N 1
ATOM 535 C CA . ALA A 1 65 ? 7.330 9.382 0.293 1.00 82.94 65 ALA A CA 1
ATOM 536 C C . ALA A 1 65 ? 6.780 9.672 1.701 1.00 82.94 65 ALA A C 1
ATOM 538 O O . ALA A 1 65 ? 5.577 9.560 1.925 1.00 82.94 65 ALA A O 1
ATOM 539 N N . GLY A 1 66 ? 7.625 10.105 2.643 1.00 85.44 66 GLY A N 1
ATOM 540 C CA . GLY A 1 66 ? 7.239 10.387 4.030 1.00 85.44 66 GLY A CA 1
ATOM 541 C C . GLY A 1 66 ? 6.209 11.505 4.170 1.00 85.44 66 GLY A C 1
ATOM 542 O O . GLY A 1 66 ? 5.406 11.476 5.100 1.00 85.44 66 GLY A O 1
ATOM 543 N N . ARG A 1 67 ? 6.150 12.436 3.209 1.00 80.50 67 ARG A N 1
ATOM 544 C CA . ARG A 1 67 ? 5.111 13.481 3.152 1.00 80.50 67 ARG A CA 1
ATOM 545 C C . ARG A 1 67 ? 3.695 12.912 3.055 1.00 80.50 67 ARG A C 1
ATOM 547 O O . ARG A 1 67 ? 2.766 13.548 3.542 1.00 80.50 67 ARG A O 1
ATOM 554 N N . PHE A 1 68 ? 3.541 11.737 2.445 1.00 79.62 68 PHE A N 1
ATOM 555 C CA . PHE A 1 68 ? 2.245 11.117 2.154 1.00 79.62 68 PHE A CA 1
ATOM 556 C C . PHE A 1 68 ? 2.024 9.814 2.919 1.00 79.62 68 PHE A C 1
ATOM 558 O O . PHE A 1 68 ? 0.893 9.492 3.256 1.00 79.62 68 PHE A O 1
ATOM 565 N N . LEU A 1 69 ? 3.089 9.070 3.220 1.00 85.56 69 LEU A N 1
ATOM 566 C CA . LEU A 1 69 ? 3.017 7.805 3.953 1.00 85.56 69 LEU A CA 1
ATOM 567 C C . LEU A 1 69 ? 3.207 7.979 5.467 1.00 85.56 69 LEU A C 1
ATOM 569 O O . LEU A 1 69 ? 2.893 7.063 6.223 1.00 85.56 69 LEU A O 1
ATOM 573 N N . GLY A 1 70 ? 3.741 9.119 5.923 1.00 88.12 70 GLY A N 1
ATOM 574 C CA . GLY A 1 70 ? 4.313 9.245 7.268 1.00 88.12 70 GLY A CA 1
ATOM 575 C C . GLY A 1 70 ? 5.581 8.395 7.440 1.00 88.12 70 GLY A C 1
ATOM 576 O O . GLY A 1 70 ? 5.935 7.596 6.571 1.00 88.12 70 GLY A O 1
ATOM 577 N N . ILE A 1 71 ? 6.286 8.530 8.568 1.00 90.62 71 ILE A N 1
ATOM 578 C CA . ILE A 1 71 ? 7.454 7.687 8.887 1.00 90.62 71 ILE A CA 1
ATOM 579 C C . ILE A 1 71 ? 6.984 6.436 9.649 1.00 90.62 71 ILE A C 1
ATOM 581 O O . ILE A 1 71 ? 7.351 6.175 10.800 1.00 90.62 71 ILE A O 1
ATOM 585 N N . GLY A 1 72 ? 6.118 5.664 8.989 1.00 91.50 72 GLY A N 1
ATOM 586 C CA . GLY A 1 72 ? 5.615 4.393 9.496 1.00 91.50 72 GLY A CA 1
ATOM 587 C C . GLY A 1 72 ? 6.504 3.205 9.121 1.00 91.50 72 GLY A C 1
ATOM 588 O O . GLY A 1 72 ? 7.659 3.363 8.719 1.00 91.50 72 GLY A O 1
ATOM 589 N N . LEU A 1 73 ? 5.951 1.994 9.223 1.00 92.94 73 LEU A N 1
ATOM 590 C CA . LEU A 1 73 ? 6.683 0.737 9.021 1.00 92.94 73 LEU A CA 1
ATOM 591 C C . LEU A 1 73 ? 7.415 0.634 7.667 1.00 92.94 73 LEU A C 1
ATOM 593 O O . LEU A 1 73 ? 8.443 -0.026 7.579 1.00 92.94 73 LEU A O 1
ATOM 597 N N . ILE A 1 74 ? 6.909 1.282 6.613 1.00 91.69 74 ILE A N 1
ATOM 598 C CA . ILE A 1 74 ? 7.517 1.233 5.272 1.00 91.69 74 ILE A CA 1
ATOM 599 C C . ILE A 1 74 ? 8.810 2.056 5.199 1.00 91.69 74 ILE A C 1
ATOM 601 O O . ILE A 1 74 ? 9.769 1.640 4.547 1.00 91.69 74 ILE A O 1
ATOM 605 N N . LEU A 1 75 ? 8.849 3.223 5.846 1.00 92.69 75 LEU A N 1
ATOM 606 C CA . LEU A 1 75 ? 9.941 4.194 5.699 1.00 92.69 75 LEU A CA 1
ATOM 607 C C . LEU A 1 75 ? 10.883 4.253 6.903 1.00 92.69 75 LEU A C 1
ATOM 609 O O . LEU A 1 75 ? 11.942 4.879 6.810 1.00 92.69 75 LEU A O 1
ATOM 613 N N . SER A 1 76 ? 10.526 3.613 8.018 1.00 93.31 76 SER A N 1
ATOM 614 C CA . SER A 1 76 ? 11.437 3.448 9.144 1.00 93.31 76 SER A CA 1
ATOM 615 C C . SER A 1 76 ? 12.624 2.552 8.771 1.00 93.31 76 SER A C 1
ATOM 617 O O . SER A 1 76 ? 12.542 1.694 7.890 1.00 93.31 76 SER A O 1
ATOM 619 N N . GLU A 1 77 ? 13.756 2.777 9.442 1.00 93.88 77 GLU A N 1
ATOM 620 C CA . GLU A 1 77 ? 15.011 2.050 9.225 1.00 93.88 77 GLU A CA 1
ATOM 621 C C . GLU A 1 77 ? 15.635 1.624 10.557 1.00 93.88 77 GLU A C 1
ATOM 623 O O . GLU A 1 77 ? 15.298 2.160 11.620 1.00 93.88 77 GLU A O 1
ATOM 628 N N . GLY A 1 78 ? 16.554 0.660 10.495 1.00 93.69 78 GLY A N 1
ATOM 629 C CA . GLY A 1 78 ? 17.355 0.224 11.640 1.00 93.69 78 GLY A CA 1
ATOM 630 C C . GLY A 1 78 ? 16.516 -0.222 12.841 1.00 93.69 78 GLY A C 1
ATOM 631 O O . GLY A 1 78 ? 15.522 -0.940 12.704 1.00 93.69 78 GLY A O 1
ATOM 632 N N . ASP A 1 79 ? 16.915 0.202 14.039 1.00 94.56 79 ASP A N 1
ATOM 633 C CA . ASP A 1 79 ? 16.270 -0.226 15.285 1.00 94.56 79 ASP A CA 1
ATOM 634 C C . ASP A 1 79 ? 14.851 0.326 15.454 1.00 94.56 79 ASP A C 1
ATOM 636 O O . ASP A 1 79 ? 13.990 -0.362 16.007 1.00 94.56 79 ASP A O 1
ATOM 640 N N . ALA A 1 80 ? 14.565 1.508 14.896 1.00 93.44 80 ALA A N 1
ATOM 641 C CA . ALA A 1 80 ? 13.206 2.035 14.849 1.00 93.44 80 ALA A CA 1
ATOM 642 C C . ALA A 1 80 ? 12.294 1.098 14.044 1.00 93.44 80 ALA A C 1
ATOM 644 O O . ALA A 1 80 ? 11.231 0.718 14.529 1.00 93.44 80 ALA A O 1
ATOM 645 N N . HIS A 1 81 ? 12.733 0.645 12.864 1.00 95.31 81 HIS A N 1
ATOM 646 C CA . HIS A 1 81 ? 11.982 -0.337 12.080 1.00 95.31 81 HIS A CA 1
ATOM 647 C C . HIS A 1 81 ? 11.794 -1.659 12.835 1.00 95.31 81 HIS A C 1
ATOM 649 O O . HIS A 1 81 ? 10.677 -2.176 12.885 1.00 95.31 81 HIS A O 1
ATOM 655 N N . LYS A 1 82 ? 12.845 -2.193 13.479 1.00 94.75 82 LYS A N 1
ATOM 656 C CA . LYS A 1 82 ? 12.748 -3.432 14.278 1.00 94.75 82 LYS A CA 1
ATOM 657 C C . LYS A 1 82 ? 11.680 -3.319 15.367 1.00 94.75 82 LYS A C 1
ATOM 659 O O . LYS A 1 82 ? 10.863 -4.231 15.518 1.00 94.75 82 LYS A O 1
ATOM 664 N N . LEU A 1 83 ? 11.672 -2.205 16.101 1.00 93.94 83 LEU A N 1
ATOM 665 C CA . LEU A 1 83 ? 10.704 -1.946 17.164 1.00 93.94 83 LEU A CA 1
ATOM 666 C C . LEU A 1 83 ? 9.283 -1.826 16.604 1.00 93.94 83 LEU A C 1
ATOM 668 O O . LEU A 1 83 ? 8.391 -2.545 17.053 1.00 93.94 83 LEU A O 1
ATOM 672 N N . GLN A 1 84 ? 9.082 -0.980 15.589 1.00 94.19 84 GLN A N 1
ATOM 673 C CA . GLN A 1 84 ? 7.773 -0.793 14.959 1.00 94.19 84 GLN A CA 1
ATOM 674 C C . GLN A 1 84 ? 7.228 -2.119 14.407 1.00 94.19 84 GLN A C 1
ATOM 676 O O . GLN A 1 84 ? 6.087 -2.481 14.688 1.00 94.19 84 GLN A O 1
ATOM 681 N N . ARG A 1 85 ? 8.055 -2.896 13.693 1.00 93.50 85 ARG A N 1
ATOM 682 C CA . ARG A 1 85 ? 7.682 -4.208 13.143 1.00 93.50 85 ARG A CA 1
ATOM 683 C C . ARG A 1 85 ? 7.261 -5.176 14.240 1.00 93.50 85 ARG A C 1
ATOM 685 O O . ARG A 1 85 ? 6.223 -5.823 14.122 1.00 93.50 85 ARG A O 1
ATOM 692 N N . ARG A 1 86 ? 8.040 -5.266 15.323 1.00 93.12 86 ARG A N 1
ATOM 693 C CA . ARG A 1 86 ? 7.718 -6.131 16.464 1.00 93.12 86 ARG A CA 1
ATOM 694 C C . ARG A 1 86 ? 6.375 -5.756 17.093 1.00 93.12 86 ARG A C 1
ATOM 696 O O . ARG A 1 86 ? 5.609 -6.660 17.415 1.00 93.12 86 ARG A O 1
ATOM 703 N N . SER A 1 87 ? 6.082 -4.464 17.235 1.00 91.12 87 SER A N 1
ATOM 704 C CA . SER A 1 87 ? 4.830 -3.995 17.842 1.00 91.12 87 SER A CA 1
ATOM 705 C C . SER A 1 87 ? 3.613 -4.137 16.920 1.00 91.12 87 SER A C 1
ATOM 707 O O . SER A 1 87 ? 2.516 -4.390 17.411 1.00 91.12 87 SER A O 1
ATOM 709 N N . MET A 1 88 ? 3.789 -4.035 15.598 1.00 91.31 88 MET A N 1
ATOM 710 C CA . MET A 1 88 ? 2.696 -4.154 14.618 1.00 91.31 88 MET A CA 1
ATOM 711 C C . MET A 1 88 ? 2.377 -5.607 14.223 1.00 91.31 88 MET A C 1
ATOM 713 O O . MET A 1 88 ? 1.220 -5.932 13.956 1.00 91.31 88 MET A O 1
ATOM 717 N N . ASN A 1 89 ? 3.370 -6.504 14.217 1.00 90.31 89 ASN A N 1
ATOM 718 C CA . ASN A 1 89 ? 3.217 -7.898 13.774 1.00 90.31 89 ASN A CA 1
ATOM 719 C C . ASN A 1 89 ? 2.057 -8.675 14.427 1.00 90.31 89 ASN A C 1
ATOM 721 O O . ASN A 1 89 ? 1.389 -9.416 13.706 1.00 90.31 89 ASN A O 1
ATOM 725 N N . PRO A 1 90 ? 1.770 -8.550 15.740 1.00 87.56 90 PRO A N 1
ATOM 726 C CA . PRO A 1 90 ? 0.657 -9.269 16.354 1.00 87.56 90 PRO A CA 1
ATOM 727 C C . PRO A 1 90 ? -0.690 -8.949 15.702 1.00 87.56 90 PRO A C 1
ATOM 729 O O . PRO A 1 90 ? -1.493 -9.855 15.502 1.00 87.56 90 PRO A O 1
ATOM 732 N N . ALA A 1 91 ? -0.931 -7.694 15.314 1.00 86.88 91 ALA A N 1
ATOM 733 C CA . ALA A 1 91 ? -2.159 -7.297 14.624 1.00 86.88 91 ALA A CA 1
ATOM 734 C C . ALA A 1 91 ? -2.281 -7.951 13.238 1.00 86.88 91 ALA A C 1
ATOM 736 O O . ALA A 1 91 ? -3.375 -8.297 12.806 1.00 86.88 91 ALA A O 1
ATOM 737 N N . LEU A 1 92 ? -1.141 -8.194 12.590 1.00 88.69 92 LEU A N 1
ATOM 738 C CA . LEU A 1 92 ? -1.018 -8.805 11.267 1.00 88.69 92 LEU A CA 1
ATOM 739 C C . LEU A 1 92 ? -0.803 -10.328 11.318 1.00 88.69 92 LEU A C 1
ATOM 741 O O . LEU A 1 92 ? -0.478 -10.948 10.308 1.00 88.69 92 LEU A O 1
ATOM 745 N N . ALA A 1 93 ? -0.971 -10.961 12.482 1.00 89.38 93 ALA A N 1
ATOM 746 C CA . ALA A 1 93 ? -0.837 -12.406 12.598 1.00 89.38 93 ALA A CA 1
ATOM 747 C C . ALA A 1 93 ? -1.889 -13.128 11.725 1.00 89.38 93 ALA A C 1
ATOM 749 O O . ALA A 1 93 ? -3.036 -12.674 11.658 1.00 89.38 93 ALA A O 1
ATOM 750 N N . PRO A 1 94 ? -1.578 -14.300 11.130 1.00 90.38 94 PRO A N 1
ATOM 751 C CA . PRO A 1 94 ? -2.491 -15.002 10.220 1.00 90.38 94 PRO A CA 1
ATOM 752 C C . PRO A 1 94 ? -3.897 -15.248 10.783 1.00 90.38 94 PRO A C 1
ATOM 754 O O . PRO A 1 94 ? -4.880 -15.189 10.049 1.00 90.38 94 PRO A O 1
ATOM 757 N N . ARG A 1 95 ? -4.015 -15.492 12.095 1.00 89.75 95 ARG A N 1
ATOM 758 C CA . ARG A 1 95 ? -5.310 -15.642 12.776 1.00 89.75 95 ARG A CA 1
ATOM 759 C C . ARG A 1 95 ? -6.156 -14.366 12.704 1.00 89.75 95 ARG A C 1
ATOM 761 O O . ARG A 1 95 ? -7.354 -14.461 12.461 1.00 89.75 95 ARG A O 1
ATOM 768 N N . ASN A 1 96 ? -5.542 -13.204 12.909 1.00 87.88 96 ASN A N 1
ATOM 769 C CA . ASN A 1 96 ? -6.235 -11.917 12.887 1.00 87.88 96 ASN A CA 1
ATOM 770 C C . ASN A 1 96 ? -6.628 -11.540 11.458 1.00 87.88 96 ASN A C 1
ATOM 772 O O . ASN A 1 96 ? -7.757 -11.119 11.242 1.00 87.88 96 ASN A O 1
ATOM 776 N N . ILE A 1 97 ? -5.760 -11.818 10.477 1.00 88.81 97 ILE A N 1
ATOM 777 C CA . ILE A 1 97 ? -6.087 -11.647 9.053 1.00 88.81 97 ILE A CA 1
ATOM 778 C C . ILE A 1 97 ? -7.283 -12.525 8.663 1.00 88.81 97 ILE A C 1
ATOM 780 O O . ILE A 1 97 ? -8.233 -12.035 8.062 1.00 88.81 97 ILE A O 1
ATOM 784 N N . LYS A 1 98 ? -7.291 -13.810 9.046 1.00 90.62 98 LYS A N 1
ATOM 785 C CA . LYS A 1 98 ? -8.429 -14.708 8.774 1.00 90.62 98 LYS A CA 1
ATOM 786 C C . LYS A 1 98 ? -9.734 -14.206 9.390 1.00 90.62 98 LYS A C 1
ATOM 788 O O . LYS A 1 98 ? -10.793 -14.386 8.800 1.00 90.62 98 LYS A O 1
ATOM 793 N N . ALA A 1 99 ? -9.665 -13.557 10.549 1.00 90.12 99 ALA A N 1
ATOM 794 C CA . ALA A 1 99 ? -10.842 -13.006 11.204 1.00 90.12 99 ALA A CA 1
ATOM 795 C C . ALA A 1 99 ? -11.435 -11.778 10.481 1.00 90.12 99 ALA A C 1
ATOM 797 O O . ALA A 1 99 ? -12.578 -11.423 10.752 1.00 90.12 99 ALA A O 1
ATOM 798 N N . LEU A 1 100 ? -10.712 -11.174 9.527 1.00 92.00 100 LEU A N 1
ATOM 799 C CA . LEU A 1 100 ? -11.232 -10.117 8.649 1.00 92.00 100 LEU A CA 1
ATOM 800 C C . LEU A 1 100 ? -12.082 -10.659 7.488 1.00 92.00 100 LEU A C 1
ATOM 802 O O . LEU A 1 100 ? -12.721 -9.874 6.791 1.00 92.00 100 LEU A O 1
ATOM 806 N N . TYR A 1 101 ? -12.134 -11.979 7.273 1.00 92.44 101 TYR A N 1
ATOM 807 C CA . TYR A 1 101 ? -12.888 -12.565 6.161 1.00 92.44 101 TYR A CA 1
ATOM 808 C C . TYR A 1 101 ? -14.359 -12.107 6.099 1.00 92.44 101 TYR A C 1
ATOM 810 O O . TYR A 1 101 ? -14.785 -11.687 5.023 1.00 92.44 101 TYR A O 1
ATOM 818 N N . PRO A 1 102 ? -15.138 -12.090 7.205 1.00 93.31 102 PRO A N 1
ATOM 819 C CA . PRO A 1 102 ? -16.523 -11.618 7.158 1.00 93.31 102 PRO A CA 1
ATOM 820 C C . PRO A 1 102 ? -16.641 -10.148 6.739 1.00 93.31 102 PRO A C 1
ATOM 822 O O . PRO A 1 102 ? -17.551 -9.795 5.994 1.00 93.31 102 PRO A O 1
ATOM 825 N N . LEU A 1 103 ? -15.704 -9.295 7.173 1.00 93.56 103 LEU A N 1
ATOM 826 C CA . LEU A 1 103 ? -15.644 -7.897 6.746 1.00 93.56 103 LEU A CA 1
ATOM 827 C C . LEU A 1 103 ? -15.434 -7.809 5.230 1.00 93.56 103 LEU A C 1
ATOM 829 O O . LEU A 1 103 ? -16.176 -7.103 4.550 1.00 93.56 103 LEU A O 1
ATOM 833 N N . PHE A 1 104 ? -14.454 -8.546 4.701 1.00 94.81 104 PHE A N 1
ATOM 834 C CA . PHE A 1 104 ? -14.130 -8.536 3.273 1.00 94.81 104 PHE A CA 1
ATOM 835 C C . PHE A 1 104 ? -15.295 -9.051 2.432 1.00 94.81 104 PHE A C 1
ATOM 837 O O . PHE A 1 104 ? -15.663 -8.428 1.437 1.00 94.81 104 PHE A O 1
ATOM 844 N N . TRP A 1 105 ? -15.922 -10.140 2.872 1.00 94.38 105 TRP A N 1
ATOM 845 C CA . TRP A 1 105 ? -17.090 -10.716 2.219 1.00 94.38 105 TRP A CA 1
ATOM 846 C C . TRP A 1 105 ? -18.263 -9.734 2.169 1.00 94.38 105 TRP A C 1
ATOM 848 O O . TRP A 1 105 ? -18.795 -9.461 1.094 1.00 94.38 105 TRP A O 1
ATOM 858 N N . ASN A 1 106 ? -18.631 -9.153 3.313 1.00 94.94 106 ASN A N 1
ATOM 859 C CA . ASN A 1 106 ? -19.782 -8.258 3.407 1.00 94.94 106 ASN A CA 1
ATOM 860 C C . ASN A 1 106 ? -19.589 -6.982 2.579 1.00 94.94 106 ASN A C 1
ATOM 862 O O . ASN A 1 106 ? -20.503 -6.586 1.862 1.00 94.94 106 ASN A O 1
ATOM 866 N N . ARG A 1 107 ? -18.396 -6.374 2.611 1.00 95.62 107 ARG A N 1
ATOM 867 C CA . ARG A 1 107 ? -18.092 -5.181 1.799 1.00 95.62 107 ARG A CA 1
ATOM 868 C C . ARG A 1 107 ? -18.027 -5.482 0.310 1.00 95.62 107 ARG A C 1
ATOM 870 O O . ARG A 1 107 ? -18.497 -4.684 -0.493 1.00 95.62 107 ARG A O 1
ATOM 877 N N . THR A 1 108 ? -17.504 -6.649 -0.064 1.00 95.12 108 THR A N 1
ATOM 878 C CA . THR A 1 108 ? -17.521 -7.087 -1.466 1.00 95.12 108 THR A CA 1
ATOM 879 C C . THR A 1 108 ? -18.954 -7.271 -1.951 1.00 95.12 108 THR A C 1
ATOM 881 O O . THR A 1 108 ? -19.296 -6.789 -3.025 1.00 95.12 108 THR A O 1
ATOM 884 N N . ARG A 1 109 ? -19.819 -7.903 -1.149 1.00 95.06 109 ARG A N 1
ATOM 885 C CA . ARG A 1 109 ? -21.242 -8.036 -1.478 1.00 95.06 109 ARG A CA 1
ATOM 886 C C . ARG A 1 109 ? -21.938 -6.688 -1.620 1.00 95.06 109 ARG A C 1
ATOM 888 O O . ARG A 1 109 ? -22.599 -6.480 -2.628 1.00 95.06 109 ARG A O 1
ATOM 895 N N . GLU A 1 110 ? -21.735 -5.776 -0.672 1.00 95.00 110 GLU A N 1
ATOM 896 C CA . GLU A 1 110 ? -22.282 -4.415 -0.731 1.00 95.00 110 GLU A CA 1
ATOM 897 C C . GLU A 1 110 ? -21.872 -3.695 -2.028 1.00 95.00 110 GLU A C 1
ATOM 899 O O . GLU A 1 110 ? -22.706 -3.093 -2.705 1.00 95.00 110 GLU A O 1
ATOM 904 N N . MET A 1 111 ? -20.596 -3.796 -2.409 1.00 95.25 111 MET A N 1
ATOM 905 C CA . MET A 1 111 ? -20.093 -3.226 -3.658 1.00 95.25 111 MET A CA 1
ATOM 906 C C . MET A 1 111 ? -20.789 -3.836 -4.884 1.00 95.25 111 MET A C 1
ATOM 908 O O . MET A 1 111 ? -21.234 -3.101 -5.762 1.00 95.25 111 MET A O 1
ATOM 912 N N . ILE A 1 112 ? -20.909 -5.167 -4.948 1.00 94.06 112 ILE A N 1
ATOM 913 C CA . ILE A 1 112 ? -21.561 -5.859 -6.071 1.00 94.06 112 ILE A CA 1
ATOM 914 C C . ILE A 1 112 ? -23.053 -5.514 -6.151 1.00 94.06 112 ILE A C 1
ATOM 916 O O . ILE A 1 112 ? -23.568 -5.293 -7.246 1.00 94.06 112 ILE A O 1
ATOM 920 N N . GLU A 1 113 ? -23.746 -5.422 -5.016 1.00 93.25 113 GLU A N 1
ATOM 921 C CA . GLU A 1 113 ? -25.152 -5.006 -4.951 1.00 93.25 113 GLU A CA 1
ATOM 922 C C . GLU A 1 113 ? -25.341 -3.593 -5.514 1.00 93.25 113 GLU A C 1
ATOM 924 O O . GLU A 1 113 ? -26.274 -3.362 -6.278 1.00 93.25 113 GLU A O 1
ATOM 929 N N . ARG A 1 114 ? -24.419 -2.665 -5.237 1.00 90.69 114 ARG A N 1
ATOM 930 C CA . ARG A 1 114 ? -24.461 -1.312 -5.815 1.00 90.69 114 ARG A CA 1
ATOM 931 C C . ARG A 1 114 ? -24.171 -1.290 -7.309 1.00 90.69 114 ARG A C 1
ATOM 933 O O . ARG A 1 114 ? -24.950 -0.717 -8.062 1.00 90.69 114 ARG A O 1
ATOM 940 N N . ILE A 1 115 ? -23.108 -1.970 -7.744 1.00 91.38 115 ILE A N 1
ATOM 941 C CA . ILE A 1 115 ? -22.761 -2.077 -9.170 1.00 91.38 115 ILE A CA 1
ATOM 942 C C . ILE A 1 115 ? -23.947 -2.626 -9.977 1.00 91.38 115 ILE A C 1
ATOM 944 O O . ILE A 1 115 ? -24.229 -2.159 -11.079 1.00 91.38 115 ILE A O 1
ATOM 948 N N . THR A 1 116 ? -24.646 -3.624 -9.432 1.00 89.31 116 THR A N 1
ATOM 949 C CA . THR A 1 116 ? -25.774 -4.279 -10.109 1.00 89.31 116 THR A CA 1
ATOM 950 C C . THR A 1 116 ? -27.079 -3.487 -10.018 1.00 89.31 116 THR A C 1
ATOM 952 O O . THR A 1 116 ? -27.871 -3.534 -10.962 1.00 89.31 116 THR A O 1
ATOM 955 N N . ALA A 1 117 ? -27.301 -2.728 -8.940 1.00 86.75 117 ALA A N 1
ATOM 956 C CA . ALA A 1 117 ? -28.463 -1.851 -8.793 1.00 86.75 117 ALA A CA 1
ATOM 957 C C . ALA A 1 117 ? -28.495 -0.737 -9.849 1.00 86.75 117 ALA A C 1
ATOM 959 O O . ALA A 1 117 ? -29.562 -0.442 -10.388 1.00 86.75 117 ALA A O 1
ATOM 960 N N . ASP A 1 118 ? -27.330 -0.190 -10.202 1.00 78.19 118 ASP A N 1
ATOM 961 C CA . ASP A 1 118 ? -27.209 0.897 -11.180 1.00 78.19 118 ASP A CA 1
ATOM 962 C C . ASP A 1 118 ? -27.452 0.438 -12.635 1.00 78.19 118 ASP A C 1
ATOM 964 O O . ASP A 1 118 ? -27.527 1.271 -13.537 1.00 78.19 118 ASP A O 1
ATOM 968 N N . ARG A 1 119 ? -27.602 -0.881 -12.880 1.00 76.75 119 ARG A N 1
ATOM 969 C CA . ARG A 1 119 ? -27.846 -1.502 -14.204 1.00 76.75 119 ARG A CA 1
ATOM 970 C C . ARG A 1 119 ? -26.927 -0.968 -15.312 1.00 76.75 119 ARG A C 1
ATOM 972 O O . ARG A 1 119 ? -27.345 -0.817 -16.459 1.00 76.75 119 ARG A O 1
ATOM 979 N N . LEU A 1 120 ? -25.679 -0.673 -14.963 1.00 76.31 120 LEU A N 1
ATOM 980 C CA . LEU A 1 120 ? -24.719 -0.086 -15.889 1.00 76.31 120 LEU A CA 1
ATOM 981 C C . LEU A 1 120 ? -24.364 -1.086 -16.996 1.00 76.31 120 LEU A C 1
ATOM 983 O O . LEU A 1 120 ? -24.031 -2.236 -16.715 1.00 76.31 120 LEU A O 1
ATOM 987 N N . GLU A 1 121 ? -24.373 -0.634 -18.253 1.00 80.81 121 GLU A N 1
ATOM 988 C CA . GLU A 1 121 ? -23.878 -1.431 -19.389 1.00 80.81 121 GLU A CA 1
ATOM 989 C C . GLU A 1 121 ? -22.359 -1.648 -19.317 1.00 80.81 121 GLU A C 1
ATOM 991 O O . GLU A 1 121 ? -21.833 -2.627 -19.840 1.00 80.81 121 GLU A O 1
ATOM 996 N N . THR A 1 122 ? -21.633 -0.727 -18.678 1.00 88.12 122 THR A N 1
ATOM 997 C CA . THR A 1 122 ? -20.174 -0.762 -18.525 1.00 88.12 122 THR A CA 1
ATOM 998 C C . THR A 1 122 ? -19.792 -0.338 -17.113 1.00 88.12 122 THR A C 1
ATOM 1000 O O . THR A 1 122 ? -20.342 0.619 -16.575 1.00 88.12 122 THR A O 1
ATOM 1003 N N . VAL A 1 123 ? -18.832 -1.047 -16.518 1.00 90.25 123 VAL A N 1
ATOM 1004 C CA . VAL A 1 123 ? -18.357 -0.798 -15.154 1.00 90.25 123 VAL A CA 1
ATOM 1005 C C . VAL A 1 123 ? -16.870 -0.479 -15.197 1.00 90.25 123 VAL A C 1
ATOM 1007 O O . VAL A 1 123 ? -16.072 -1.299 -15.651 1.00 90.25 123 VAL A O 1
ATOM 1010 N N . GLU A 1 124 ? -16.495 0.690 -14.682 1.00 91.31 124 GLU A N 1
ATOM 1011 C CA . GLU A 1 124 ? -15.091 1.064 -14.527 1.00 91.31 124 GLU A CA 1
ATOM 1012 C C . GLU A 1 124 ? -14.498 0.382 -13.285 1.00 91.31 124 GLU A C 1
ATOM 1014 O O . GLU A 1 124 ? -14.717 0.795 -12.144 1.00 91.31 124 GLU A O 1
ATOM 1019 N N . VAL A 1 125 ? -13.763 -0.711 -13.503 1.00 93.44 125 VAL A N 1
ATOM 1020 C CA . VAL A 1 125 ? -13.252 -1.573 -12.423 1.00 93.44 125 VAL A CA 1
ATOM 1021 C C . VAL A 1 125 ? -12.223 -0.853 -11.552 1.00 93.44 125 VAL A C 1
ATOM 1023 O O . VAL A 1 125 ? -12.209 -1.082 -10.344 1.00 93.44 125 VAL A O 1
ATOM 1026 N N . VAL A 1 126 ? -11.395 0.028 -12.128 1.00 92.62 126 VAL A N 1
ATOM 1027 C CA . VAL A 1 126 ? -10.357 0.770 -11.387 1.00 92.62 126 VAL A CA 1
ATOM 1028 C C . VAL A 1 126 ? -10.979 1.588 -10.259 1.00 92.62 126 VAL A C 1
ATOM 1030 O O . VAL A 1 126 ? -10.485 1.593 -9.129 1.00 92.62 126 VAL A O 1
ATOM 1033 N N . GLU A 1 127 ? -12.087 2.263 -10.556 1.00 91.00 127 GLU A N 1
ATOM 1034 C CA . GLU A 1 127 ? -12.781 3.111 -9.598 1.00 91.00 127 GLU A CA 1
ATOM 1035 C C . GLU A 1 127 ? -13.371 2.285 -8.448 1.00 91.00 127 GLU A C 1
ATOM 1037 O O . GLU A 1 127 ? -13.148 2.601 -7.278 1.00 91.00 127 GLU A O 1
ATOM 1042 N N . TRP A 1 128 ? -14.058 1.185 -8.757 1.00 93.94 128 TRP A N 1
ATOM 1043 C CA . TRP A 1 128 ? -14.630 0.308 -7.734 1.00 93.94 128 TRP A CA 1
ATOM 1044 C C . TRP A 1 128 ? -13.568 -0.402 -6.895 1.00 93.94 128 TRP A C 1
ATOM 1046 O O . TRP A 1 128 ? -13.712 -0.472 -5.675 1.00 93.94 128 TRP A O 1
ATOM 1056 N N . ALA A 1 129 ? -12.476 -0.856 -7.518 1.00 95.12 129 ALA A N 1
ATOM 1057 C CA . ALA A 1 129 ? -11.340 -1.452 -6.824 1.00 95.12 129 ALA A CA 1
ATOM 1058 C C . ALA A 1 129 ? -10.686 -0.455 -5.855 1.00 95.12 129 ALA A C 1
ATOM 1060 O O . ALA A 1 129 ? -10.345 -0.829 -4.733 1.00 95.12 129 ALA A O 1
ATOM 1061 N N . SER A 1 130 ? -10.566 0.817 -6.249 1.00 93.38 130 SER A N 1
ATOM 1062 C CA . SER A 1 130 ? -10.091 1.894 -5.374 1.00 93.38 130 SER A CA 1
ATOM 1063 C C . SER A 1 130 ? -11.044 2.127 -4.193 1.00 93.38 130 SER A C 1
ATOM 1065 O O . SER A 1 130 ? -10.610 2.127 -3.042 1.00 93.38 130 SER A O 1
ATOM 1067 N N . ARG A 1 131 ? -12.355 2.245 -4.442 1.00 94.38 131 ARG A N 1
ATOM 1068 C CA . ARG A 1 131 ? -13.364 2.478 -3.390 1.00 94.38 131 ARG A CA 1
ATOM 1069 C C . ARG A 1 131 ? -13.392 1.361 -2.342 1.00 94.38 131 ARG A C 1
ATOM 1071 O O . ARG A 1 131 ? -13.299 1.639 -1.149 1.00 94.38 131 ARG A O 1
ATOM 1078 N N . ILE A 1 132 ? -13.482 0.098 -2.772 1.00 96.12 132 ILE A N 1
ATOM 1079 C CA . ILE A 1 132 ? -13.563 -1.033 -1.836 1.00 96.12 132 ILE A CA 1
ATOM 1080 C C . ILE A 1 132 ? -12.293 -1.170 -1.004 1.00 96.12 132 ILE A C 1
ATOM 1082 O O . ILE A 1 132 ? -12.372 -1.397 0.199 1.00 96.12 132 ILE A O 1
ATOM 1086 N N . THR A 1 133 ? -11.117 -1.014 -1.607 1.00 95.75 133 THR A N 1
ATOM 1087 C CA . THR A 1 133 ? -9.857 -1.185 -0.875 1.00 95.75 133 THR A CA 1
ATOM 1088 C C . THR A 1 133 ? -9.635 -0.069 0.142 1.00 95.75 133 THR A C 1
ATOM 1090 O O . THR A 1 133 ? -9.166 -0.376 1.239 1.00 95.75 133 THR A O 1
ATOM 1093 N N . LEU A 1 134 ? -10.064 1.168 -0.148 1.00 95.00 134 LEU A N 1
ATOM 1094 C CA . LEU A 1 134 ? -10.071 2.275 0.814 1.00 95.00 134 LEU A CA 1
ATOM 1095 C C . LEU A 1 134 ? -10.976 1.993 2.026 1.00 95.00 134 LEU A C 1
ATOM 1097 O O . LEU A 1 134 ? -10.537 2.149 3.166 1.00 95.00 134 LEU A O 1
ATOM 1101 N N . ASP A 1 135 ? -12.209 1.525 1.810 1.00 95.56 135 ASP A N 1
ATOM 1102 C CA . ASP A 1 135 ? -13.116 1.186 2.919 1.00 95.56 135 ASP A CA 1
ATOM 1103 C C . ASP A 1 135 ? -12.614 -0.020 3.722 1.00 95.56 135 ASP A C 1
ATOM 1105 O O . ASP A 1 135 ? -12.664 -0.022 4.955 1.00 95.56 135 ASP A O 1
ATOM 1109 N N . LEU A 1 136 ? -12.082 -1.043 3.045 1.00 95.81 136 LEU A N 1
ATOM 1110 C CA . LEU A 1 136 ? -11.529 -2.221 3.707 1.00 95.81 136 LEU A CA 1
ATOM 1111 C C . LEU A 1 136 ? -10.357 -1.861 4.617 1.00 95.81 136 LEU A C 1
ATOM 1113 O O . LEU A 1 136 ? -10.338 -2.303 5.768 1.00 95.81 136 LEU A O 1
ATOM 1117 N N . ILE A 1 137 ? -9.402 -1.055 4.141 1.00 94.81 137 ILE A N 1
ATOM 1118 C CA . ILE A 1 137 ? -8.268 -0.634 4.971 1.00 94.81 137 ILE A CA 1
ATOM 1119 C C . ILE A 1 137 ? -8.685 0.377 6.042 1.00 94.81 137 ILE A C 1
ATOM 1121 O O . ILE A 1 137 ? -8.138 0.350 7.144 1.00 94.81 137 ILE A O 1
ATOM 1125 N N . GLY A 1 138 ? -9.696 1.207 5.779 1.00 94.62 138 GLY A N 1
ATOM 1126 C CA . GLY A 1 138 ? -10.301 2.068 6.789 1.00 94.62 138 GLY A CA 1
ATOM 1127 C C . GLY A 1 138 ? -10.851 1.265 7.962 1.00 94.62 138 GLY A C 1
ATOM 1128 O O . GLY A 1 138 ? -10.505 1.526 9.117 1.00 94.62 138 GLY A O 1
ATOM 1129 N N . VAL A 1 139 ? -11.653 0.234 7.692 1.00 94.12 139 VAL A N 1
ATOM 1130 C CA . VAL A 1 139 ? -12.268 -0.574 8.752 1.00 94.12 139 VAL A CA 1
ATOM 1131 C C . VAL A 1 139 ? -11.251 -1.520 9.393 1.00 94.12 139 VAL A C 1
ATOM 1133 O O . VAL A 1 139 ? -11.123 -1.533 10.615 1.00 94.12 139 VAL A O 1
ATOM 1136 N N . ALA A 1 140 ? -10.495 -2.288 8.606 1.00 93.75 140 ALA A N 1
ATOM 1137 C CA . ALA A 1 140 ? -9.549 -3.274 9.135 1.00 93.75 140 ALA A CA 1
ATOM 1138 C C . ALA A 1 140 ? -8.301 -2.636 9.764 1.00 93.75 140 ALA A C 1
ATOM 1140 O O . ALA A 1 140 ? -7.744 -3.161 10.728 1.00 93.75 140 ALA A O 1
ATOM 1141 N N . GLY A 1 141 ? -7.836 -1.515 9.216 1.00 93.31 141 GLY A N 1
ATOM 1142 C CA . GLY A 1 141 ? -6.647 -0.816 9.690 1.00 93.31 141 GLY A CA 1
ATOM 1143 C C . GLY A 1 141 ? -6.948 0.168 10.811 1.00 93.31 141 GLY A C 1
ATOM 1144 O O . GLY A 1 141 ? -6.229 0.181 11.807 1.00 93.31 141 GLY A O 1
ATOM 1145 N N . LEU A 1 142 ? -7.992 0.985 10.649 1.00 93.38 142 LEU A N 1
ATOM 1146 C CA . LEU A 1 142 ? -8.273 2.145 11.502 1.00 93.38 142 LEU A CA 1
ATOM 1147 C C . LEU A 1 142 ? -9.612 2.044 12.254 1.00 93.38 142 LEU A C 1
ATOM 1149 O O . LEU A 1 142 ? -9.935 2.930 13.046 1.00 93.38 142 LEU A O 1
ATOM 1153 N N . GLY A 1 143 ? -10.420 1.008 12.018 1.00 92.06 143 GLY A N 1
ATOM 1154 C CA . GLY A 1 143 ? -11.752 0.878 12.613 1.00 92.06 143 GLY A CA 1
ATOM 1155 C C . GLY A 1 143 ? -12.726 1.975 12.171 1.00 92.06 143 GLY A C 1
ATOM 1156 O O . GLY A 1 143 ? -13.601 2.360 12.949 1.00 92.06 143 GLY A O 1
ATOM 1157 N N . ARG A 1 144 ? -12.557 2.523 10.961 1.00 92.56 144 ARG A N 1
ATOM 1158 C CA . ARG A 1 144 ? -13.383 3.601 10.401 1.00 92.56 144 ARG A CA 1
ATOM 1159 C C . ARG A 1 144 ? -13.864 3.240 9.000 1.00 92.56 144 ARG A C 1
ATOM 1161 O O . ARG A 1 144 ? -13.061 3.012 8.111 1.00 92.56 144 ARG A O 1
ATOM 1168 N N . ASP A 1 145 ? -15.175 3.245 8.807 1.00 93.44 145 ASP A N 1
ATOM 1169 C CA . ASP A 1 145 ? -15.768 3.225 7.469 1.00 93.44 145 ASP A CA 1
ATOM 1170 C C . ASP A 1 145 ? -15.643 4.622 6.839 1.00 93.44 145 ASP A C 1
ATOM 1172 O O . ASP A 1 145 ? -16.005 5.614 7.486 1.00 93.44 145 ASP A O 1
ATOM 1176 N N . PHE A 1 146 ? -15.092 4.708 5.625 1.00 94.00 146 PHE A N 1
ATOM 1177 C CA . PHE A 1 146 ? -14.943 5.972 4.898 1.00 94.00 146 PHE A CA 1
ATOM 1178 C C . PHE A 1 146 ? -16.097 6.245 3.945 1.00 94.00 146 PHE A C 1
ATOM 1180 O O . PHE A 1 146 ? -16.183 7.353 3.415 1.00 94.00 146 PHE A O 1
ATOM 1187 N N . GLY A 1 147 ? -17.008 5.293 3.762 1.00 94.25 147 GLY A N 1
ATOM 1188 C CA . GLY A 1 147 ? -18.169 5.503 2.922 1.00 94.25 147 GLY A CA 1
ATOM 1189 C C . GLY A 1 147 ? -17.843 5.513 1.423 1.00 94.25 147 GLY A C 1
ATOM 1190 O O . GLY A 1 147 ? -18.595 6.109 0.652 1.00 94.25 147 GLY A O 1
ATOM 1191 N N . ALA A 1 148 ? -16.694 4.976 0.997 1.00 94.19 148 ALA A N 1
ATOM 1192 C CA . ALA A 1 148 ? -16.199 5.095 -0.376 1.00 94.19 148 ALA A CA 1
ATOM 1193 C C . ALA A 1 148 ? -16.987 4.229 -1.367 1.00 94.19 148 ALA A C 1
ATOM 1195 O O . ALA A 1 148 ? -17.213 4.637 -2.507 1.00 94.19 148 ALA A O 1
ATOM 1196 N N . ILE A 1 149 ? -17.443 3.050 -0.939 1.00 93.69 149 ILE A N 1
ATOM 1197 C CA . ILE A 1 149 ? -18.383 2.217 -1.698 1.00 93.69 149 ILE A CA 1
ATOM 1198 C C . ILE A 1 149 ? -19.713 2.960 -1.867 1.00 93.69 149 ILE A C 1
ATOM 1200 O O . ILE A 1 149 ? -20.368 2.837 -2.906 1.00 93.69 149 ILE A O 1
ATOM 1204 N N . GLN A 1 150 ? -20.110 3.735 -0.854 1.00 92.06 150 GLN A N 1
ATOM 1205 C CA . GLN A 1 150 ? -21.406 4.388 -0.812 1.00 92.06 150 GLN A CA 1
ATOM 1206 C C . GLN A 1 150 ? -21.463 5.683 -1.617 1.00 92.06 150 GLN A C 1
ATOM 1208 O O . GLN A 1 150 ? -22.464 5.940 -2.287 1.00 92.06 150 GLN A O 1
ATOM 1213 N N . ASP A 1 151 ? -20.392 6.464 -1.554 1.00 91.12 151 ASP A N 1
ATOM 1214 C CA . ASP A 1 151 ? -20.208 7.701 -2.295 1.00 91.12 151 ASP A CA 1
ATOM 1215 C C . ASP A 1 151 ? -18.755 7.801 -2.775 1.00 91.12 151 ASP A C 1
ATOM 1217 O O . ASP A 1 151 ? -17.853 8.209 -2.042 1.00 91.12 151 ASP A O 1
ATOM 1221 N N . GLY A 1 152 ? -18.531 7.472 -4.048 1.00 85.31 152 GLY A N 1
ATOM 1222 C CA . GLY A 1 152 ? -17.218 7.595 -4.685 1.00 85.31 152 GLY A CA 1
ATOM 1223 C C . GLY A 1 152 ? -16.741 9.027 -4.911 1.00 85.31 152 GLY A C 1
ATOM 1224 O O . GLY A 1 152 ? -15.641 9.231 -5.414 1.00 85.31 152 GLY A O 1
ATOM 1225 N N . GLN A 1 153 ? -17.566 10.018 -4.583 1.00 86.88 153 GLN A N 1
ATOM 1226 C CA . GLN A 1 153 ? -17.253 11.437 -4.688 1.00 86.88 153 GLN A CA 1
ATOM 1227 C C . GLN A 1 153 ? -17.151 12.100 -3.313 1.00 86.88 153 GLN A C 1
ATOM 1229 O O . GLN A 1 153 ? -17.084 13.335 -3.232 1.00 86.88 153 GLN A O 1
ATOM 1234 N N . ASN A 1 154 ? -17.088 11.304 -2.244 1.00 90.56 154 ASN A N 1
ATOM 1235 C CA . ASN A 1 154 ? -16.887 11.824 -0.907 1.00 90.56 154 ASN A CA 1
ATOM 1236 C C . ASN A 1 154 ? -15.504 12.491 -0.763 1.00 90.56 154 ASN A C 1
ATOM 1238 O O . ASN A 1 154 ? -14.588 12.309 -1.576 1.00 90.56 154 ASN A O 1
ATOM 1242 N N . GLU A 1 155 ? -15.360 13.309 0.278 1.00 88.50 155 GLU A N 1
ATOM 1243 C CA . GLU A 1 155 ? -14.152 14.105 0.514 1.00 88.50 155 GLU A CA 1
ATOM 1244 C C . GLU A 1 155 ? -12.892 13.241 0.660 1.00 88.50 155 GLU A C 1
ATOM 1246 O O . GLU A 1 155 ? -11.838 13.594 0.128 1.00 88.50 155 GLU A O 1
ATOM 1251 N N . MET A 1 156 ? -13.003 12.083 1.315 1.00 87.81 156 MET A N 1
ATOM 1252 C CA . MET A 1 156 ? -11.879 11.175 1.534 1.00 87.81 156 MET A CA 1
ATOM 1253 C C . MET A 1 156 ? -11.373 10.585 0.213 1.00 87.81 156 MET A C 1
ATOM 1255 O O . MET A 1 156 ? -10.173 10.634 -0.055 1.00 87.81 156 MET A O 1
ATOM 1259 N N . VAL A 1 157 ? -12.275 10.103 -0.650 1.00 87.69 157 VAL A N 1
ATOM 1260 C CA . VAL A 1 157 ? -11.928 9.550 -1.971 1.00 87.69 157 VAL A CA 1
ATOM 1261 C C . VAL A 1 157 ? -11.274 10.616 -2.849 1.00 87.69 157 VAL A C 1
ATOM 1263 O O . VAL A 1 157 ? -10.212 10.378 -3.427 1.00 87.69 157 VAL A O 1
ATOM 1266 N N . LYS A 1 158 ? -11.855 11.822 -2.910 1.00 87.50 158 LYS A N 1
ATOM 1267 C CA . LYS A 1 158 ? -11.288 12.947 -3.673 1.00 87.50 158 LYS A CA 1
ATOM 1268 C C . LYS A 1 158 ? -9.889 13.316 -3.184 1.00 87.50 158 LYS A C 1
ATOM 1270 O O . LYS A 1 158 ? -8.983 13.497 -3.997 1.00 87.50 158 LYS A O 1
ATOM 1275 N N . THR A 1 159 ? -9.703 13.388 -1.868 1.00 86.81 159 THR A N 1
ATOM 1276 C CA . THR A 1 159 ? -8.414 13.725 -1.253 1.00 86.81 159 THR A CA 1
ATOM 1277 C C . THR A 1 159 ? -7.364 12.647 -1.527 1.00 86.81 159 THR A C 1
ATOM 1279 O O . THR A 1 159 ? -6.228 12.975 -1.872 1.00 86.81 159 THR A O 1
ATOM 1282 N N . TYR A 1 160 ? -7.742 11.367 -1.463 1.00 84.50 160 TYR A N 1
ATOM 1283 C CA . TYR A 1 160 ? -6.853 10.254 -1.800 1.00 84.50 160 TYR A CA 1
ATOM 1284 C C . TYR A 1 160 ? -6.445 10.249 -3.273 1.00 84.50 160 TYR A C 1
ATOM 1286 O O . TYR A 1 160 ? -5.261 10.108 -3.579 1.00 84.50 160 TYR A O 1
ATOM 1294 N N . ASN A 1 161 ? -7.387 10.476 -4.190 1.00 84.25 161 ASN A N 1
ATOM 1295 C CA . ASN A 1 161 ? -7.085 10.515 -5.620 1.00 84.25 161 ASN A CA 1
ATOM 1296 C C . ASN A 1 161 ? -6.077 11.624 -5.968 1.00 84.25 161 ASN A C 1
ATOM 1298 O O . ASN A 1 161 ? -5.221 11.414 -6.820 1.00 84.25 161 ASN A O 1
ATOM 1302 N N . ILE A 1 162 ? -6.091 12.767 -5.269 1.00 80.94 162 ILE A N 1
ATOM 1303 C CA . ILE A 1 162 ? -5.084 13.830 -5.463 1.00 80.94 162 ILE A CA 1
ATOM 1304 C C . ILE A 1 162 ? -3.664 13.340 -5.138 1.00 80.94 162 ILE A C 1
ATOM 1306 O O . ILE A 1 162 ? -2.705 13.763 -5.786 1.00 80.94 162 ILE A O 1
ATOM 1310 N N . VAL A 1 163 ? -3.516 12.472 -4.134 1.00 78.69 163 VAL A N 1
ATOM 1311 C CA . VAL A 1 163 ? -2.211 11.962 -3.690 1.00 78.69 163 VAL A CA 1
ATOM 1312 C C . VAL A 1 163 ? -1.732 10.800 -4.565 1.00 78.69 163 VAL A C 1
ATOM 1314 O O . VAL A 1 163 ? -0.557 10.765 -4.923 1.00 78.69 163 VAL A O 1
ATOM 1317 N N . PHE A 1 164 ? -2.626 9.872 -4.923 1.00 73.81 164 PHE A N 1
ATOM 1318 C CA . PHE A 1 164 ? -2.262 8.592 -5.552 1.00 73.81 164 PHE A CA 1
ATOM 1319 C C . PHE A 1 164 ? -2.527 8.512 -7.060 1.00 73.81 164 PHE A C 1
ATOM 1321 O O . PHE A 1 164 ? -1.990 7.628 -7.719 1.00 73.81 164 PHE A O 1
ATOM 1328 N N . GLN A 1 165 ? -3.271 9.455 -7.647 1.00 73.19 165 GLN A N 1
ATOM 1329 C CA . GLN A 1 165 ? -3.408 9.582 -9.101 1.00 73.19 165 GLN A CA 1
ATOM 1330 C C . GLN A 1 165 ? -2.625 10.804 -9.596 1.00 73.19 165 GLN A C 1
ATOM 1332 O O . GLN A 1 165 ? -3.198 11.876 -9.820 1.00 73.19 165 GLN A O 1
ATOM 1337 N N . PRO A 1 166 ? -1.292 10.685 -9.761 1.00 64.25 166 PRO A N 1
ATOM 1338 C CA . PRO A 1 166 ? -0.459 11.812 -10.138 1.00 64.25 166 PRO A CA 1
ATOM 1339 C C . PRO A 1 166 ? -0.880 12.362 -11.502 1.00 64.25 166 PRO A C 1
ATOM 1341 O O . PRO A 1 166 ? -0.877 11.667 -12.523 1.00 64.25 166 PRO A O 1
ATOM 1344 N N . SER A 1 167 ? -1.192 13.658 -11.527 1.00 66.88 167 SER A N 1
ATOM 1345 C CA . SER A 1 167 ? -1.474 14.385 -12.763 1.00 66.88 167 SER A CA 1
ATOM 1346 C C . SER A 1 167 ? -0.283 14.311 -13.733 1.00 66.88 167 SER A C 1
ATOM 1348 O O . SER A 1 167 ? 0.854 14.010 -13.355 1.00 66.88 167 SER A O 1
ATOM 1350 N N . ALA A 1 168 ? -0.500 14.623 -15.014 1.00 67.81 168 ALA A N 1
ATOM 1351 C CA . ALA A 1 168 ? 0.598 14.715 -15.986 1.00 67.81 168 ALA A CA 1
ATOM 1352 C C . ALA A 1 168 ? 1.716 15.675 -15.520 1.00 67.81 168 ALA A C 1
ATOM 1354 O O . ALA A 1 168 ? 2.896 15.412 -15.739 1.00 67.81 168 ALA A O 1
ATOM 1355 N N . GLN A 1 169 ? 1.343 16.737 -14.801 1.00 66.19 169 GLN A N 1
ATOM 1356 C CA . GLN A 1 169 ? 2.268 17.696 -14.198 1.00 66.19 169 GLN A CA 1
ATOM 1357 C C . GLN A 1 169 ? 3.072 17.070 -13.045 1.00 66.19 169 GLN A C 1
ATOM 1359 O O . GLN A 1 169 ? 4.268 17.321 -12.945 1.00 66.19 169 GLN A O 1
ATOM 1364 N N . ALA A 1 170 ? 2.462 16.209 -12.219 1.00 66.75 170 ALA A N 1
ATOM 1365 C CA . ALA A 1 170 ? 3.158 15.507 -11.133 1.00 66.75 170 ALA A CA 1
ATOM 1366 C C . ALA A 1 170 ? 4.187 14.520 -11.676 1.00 66.75 170 ALA A C 1
ATOM 1368 O O . ALA A 1 170 ? 5.325 14.490 -11.214 1.00 66.75 170 ALA A O 1
ATOM 1369 N N . ARG A 1 171 ? 3.828 13.780 -12.732 1.00 68.56 171 ARG A N 1
ATOM 1370 C CA . ARG A 1 171 ? 4.771 12.904 -13.441 1.00 68.56 171 ARG A CA 1
ATOM 1371 C C . ARG A 1 171 ? 5.950 13.687 -14.022 1.00 68.56 171 ARG A C 1
ATOM 1373 O O . ARG A 1 171 ? 7.085 13.232 -13.932 1.00 68.56 171 ARG A O 1
ATOM 1380 N N . MET A 1 172 ? 5.699 14.880 -14.563 1.00 65.88 172 MET A N 1
ATOM 1381 C CA . MET A 1 172 ? 6.759 15.761 -15.056 1.00 65.88 172 MET A CA 1
ATOM 1382 C C . MET A 1 172 ? 7.672 16.263 -13.926 1.00 65.88 172 MET A C 1
ATOM 1384 O O . MET A 1 172 ? 8.887 16.260 -14.096 1.00 65.88 172 MET A O 1
ATOM 1388 N N . LEU A 1 173 ? 7.125 16.637 -12.763 1.00 66.69 173 LEU A N 1
ATOM 1389 C CA . LEU A 1 173 ? 7.932 17.041 -11.604 1.00 66.69 173 LEU A CA 1
ATOM 1390 C C . LEU A 1 173 ? 8.778 15.888 -11.046 1.00 66.69 173 LEU A C 1
ATOM 1392 O O . LEU A 1 173 ? 9.952 16.104 -10.770 1.00 66.69 173 LEU A O 1
ATOM 1396 N N . HIS A 1 174 ? 8.248 14.663 -10.972 1.00 65.69 174 HIS A N 1
ATOM 1397 C CA . HIS A 1 174 ? 9.029 13.481 -10.574 1.00 65.69 174 HIS A CA 1
ATOM 1398 C C . HIS A 1 174 ? 10.188 13.178 -11.534 1.00 65.69 174 HIS A C 1
ATOM 1400 O O . HIS A 1 174 ? 11.255 12.737 -11.109 1.00 65.69 174 HIS A O 1
ATOM 1406 N N . LEU A 1 175 ? 10.029 13.452 -12.833 1.00 66.19 175 LEU A N 1
ATOM 1407 C CA . LEU A 1 175 ? 11.153 13.375 -13.771 1.00 66.19 175 LEU A CA 1
ATOM 1408 C C . LEU A 1 175 ? 12.216 14.439 -13.456 1.00 66.19 175 LEU A C 1
ATOM 1410 O O . LEU A 1 175 ? 13.404 14.160 -13.589 1.00 66.19 175 LEU A O 1
ATOM 1414 N N . ILE A 1 176 ? 11.824 15.623 -12.982 1.00 66.81 176 ILE A N 1
ATOM 1415 C CA . ILE A 1 176 ? 12.750 16.695 -12.581 1.00 66.81 176 ILE A CA 1
ATOM 1416 C C . ILE A 1 176 ? 13.396 16.408 -11.209 1.00 66.81 176 ILE A C 1
ATOM 1418 O O . ILE A 1 176 ? 14.540 16.804 -11.000 1.00 66.81 176 ILE A O 1
ATOM 1422 N N . GLU A 1 177 ? 12.755 15.651 -10.306 1.00 63.81 177 GLU A N 1
ATOM 1423 C CA . GLU A 1 177 ? 13.352 15.186 -9.027 1.00 63.81 177 GLU A CA 1
ATOM 1424 C C . GLU A 1 177 ? 14.612 14.342 -9.220 1.00 63.81 177 GLU A C 1
ATOM 1426 O O . GLU A 1 177 ? 15.453 14.240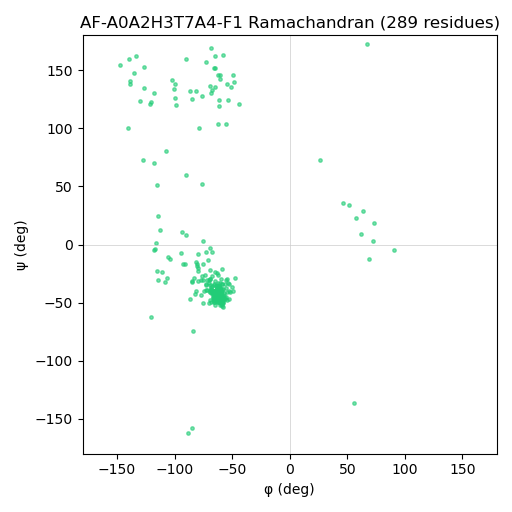 -8.330 1.00 63.81 177 GLU A O 1
ATOM 1431 N N . SER A 1 178 ? 14.785 13.764 -10.405 1.00 62.75 178 SER A N 1
ATOM 1432 C CA . SER A 1 178 ? 16.015 13.064 -10.762 1.00 62.75 178 SER A CA 1
ATOM 1433 C C . SER A 1 178 ? 17.190 14.002 -11.093 1.00 62.75 178 SER A C 1
ATOM 1435 O O . SER A 1 178 ? 18.340 13.560 -11.089 1.00 62.75 178 SER A O 1
ATOM 1437 N N . LEU A 1 179 ? 16.906 15.285 -11.353 1.00 66.25 179 LEU A N 1
ATOM 1438 C CA . LEU A 1 179 ? 17.866 16.336 -11.703 1.00 66.25 179 LEU A CA 1
ATOM 1439 C C . LEU A 1 179 ? 18.105 17.341 -10.568 1.00 66.25 179 LEU A C 1
ATOM 1441 O O . LEU A 1 179 ? 19.167 17.952 -10.493 1.00 66.25 179 LEU A O 1
ATOM 1445 N N . VAL A 1 180 ? 17.112 17.545 -9.708 1.00 70.25 180 VAL A N 1
ATOM 1446 C CA . VAL A 1 180 ? 17.130 18.567 -8.662 1.00 70.25 180 VAL A CA 1
ATOM 1447 C C . VAL A 1 180 ? 16.825 17.900 -7.319 1.00 70.25 180 VAL A C 1
ATOM 1449 O O . VAL A 1 180 ? 15.879 17.114 -7.254 1.00 70.25 180 VAL A O 1
ATOM 1452 N N . PRO A 1 181 ? 17.574 18.202 -6.237 1.00 71.69 181 PRO A N 1
ATOM 1453 C CA . PRO A 1 181 ? 17.299 17.635 -4.921 1.00 71.69 181 PRO A CA 1
ATOM 1454 C C . PRO A 1 181 ? 15.831 17.809 -4.514 1.00 71.69 181 PRO A C 1
ATOM 1456 O O . PRO A 1 181 ? 15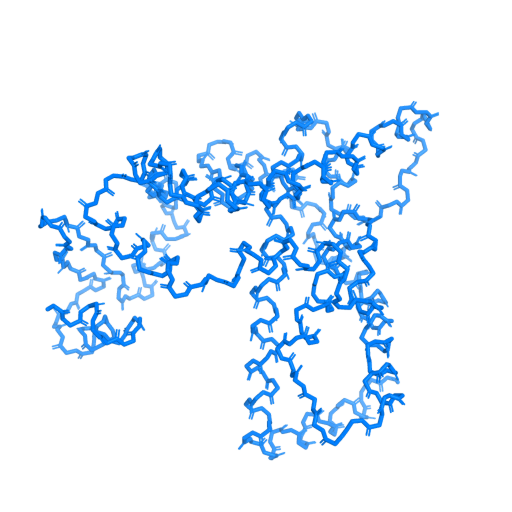.267 18.896 -4.661 1.00 71.69 181 PRO A O 1
ATOM 1459 N N . ALA A 1 182 ? 15.227 16.752 -3.964 1.00 69.06 182 ALA A N 1
ATOM 1460 C CA . ALA A 1 182 ? 13.806 16.727 -3.610 1.00 69.06 182 ALA A CA 1
ATOM 1461 C C . ALA A 1 182 ? 13.396 17.918 -2.724 1.00 69.06 182 ALA A C 1
ATOM 1463 O O . ALA A 1 182 ? 12.364 18.545 -2.956 1.00 69.06 182 ALA A O 1
ATOM 1464 N N . TRP A 1 183 ? 14.234 18.315 -1.761 1.00 72.38 183 TRP A N 1
ATOM 1465 C CA . TRP A 1 183 ? 13.964 19.471 -0.901 1.00 72.38 183 TRP A CA 1
ATOM 1466 C C . TRP A 1 183 ? 13.785 20.788 -1.681 1.00 72.38 183 TRP A C 1
ATOM 1468 O O . TRP A 1 183 ? 12.952 21.604 -1.302 1.00 72.38 183 TRP A O 1
ATOM 1478 N N . VAL A 1 184 ? 14.494 20.990 -2.800 1.00 76.25 184 VAL A N 1
ATOM 1479 C CA . VAL A 1 184 ? 14.344 22.193 -3.637 1.00 76.25 184 VAL A CA 1
ATOM 1480 C C . VAL A 1 184 ? 12.995 22.161 -4.337 1.00 76.25 184 VAL A C 1
ATOM 1482 O O . VAL A 1 184 ? 12.236 23.122 -4.258 1.00 76.25 184 VAL A O 1
ATOM 1485 N N . LEU A 1 185 ? 12.667 21.048 -4.999 1.00 72.75 185 LEU A N 1
ATOM 1486 C CA . LEU A 1 185 ? 11.420 20.938 -5.753 1.00 72.75 185 LEU A CA 1
ATOM 1487 C C . LEU A 1 185 ? 10.202 21.023 -4.852 1.00 72.75 185 LEU A C 1
ATOM 1489 O O . LEU A 1 185 ? 9.219 21.636 -5.246 1.00 72.75 185 LEU A O 1
ATOM 1493 N N . THR A 1 186 ? 10.279 20.470 -3.645 1.00 71.31 186 THR A N 1
ATOM 1494 C CA . THR A 1 186 ? 9.210 20.563 -2.647 1.00 71.31 186 THR A CA 1
ATOM 1495 C C . THR A 1 186 ? 9.105 21.945 -1.994 1.00 71.31 186 THR A C 1
ATOM 1497 O O . THR A 1 186 ? 8.005 22.323 -1.592 1.00 71.31 186 THR A O 1
ATOM 1500 N N . ALA A 1 187 ? 10.196 22.721 -1.940 1.00 73.06 187 ALA A N 1
ATOM 1501 C CA . ALA A 1 187 ? 10.201 24.105 -1.461 1.00 73.06 187 ALA A CA 1
ATOM 1502 C C . ALA A 1 187 ? 9.702 25.119 -2.506 1.00 73.06 187 ALA A C 1
ATOM 1504 O O . ALA A 1 187 ? 9.287 26.221 -2.140 1.00 73.06 187 ALA A O 1
ATOM 1505 N N . LEU A 1 188 ? 9.715 24.773 -3.800 1.00 76.44 188 LEU A N 1
ATOM 1506 C CA . LEU A 1 188 ? 9.197 25.659 -4.839 1.00 76.44 188 LEU A CA 1
ATOM 1507 C C . LEU A 1 188 ? 7.678 25.865 -4.669 1.00 76.44 188 LEU A C 1
ATOM 1509 O O . LEU A 1 188 ? 6.942 24.883 -4.500 1.00 76.44 188 LEU A O 1
ATOM 1513 N N . PRO A 1 189 ? 7.177 27.113 -4.793 1.00 72.94 189 PRO A N 1
ATOM 1514 C CA . PRO A 1 189 ? 5.761 27.459 -4.649 1.00 72.94 189 PRO A CA 1
ATOM 1515 C C . PRO A 1 189 ? 4.942 27.057 -5.890 1.00 72.94 189 PRO A C 1
ATOM 1517 O O . PRO A 1 189 ? 4.225 27.853 -6.493 1.00 72.94 189 PRO A O 1
ATOM 1520 N N . ILE A 1 190 ? 5.059 25.798 -6.305 1.00 79.50 190 ILE A N 1
ATOM 1521 C CA . ILE A 1 190 ? 4.297 25.214 -7.404 1.00 79.50 190 ILE A CA 1
ATOM 1522 C C . ILE A 1 190 ? 2.930 24.816 -6.853 1.00 79.50 190 ILE A C 1
ATOM 1524 O O . ILE A 1 190 ? 2.843 24.142 -5.826 1.00 79.50 190 ILE A O 1
ATOM 1528 N N . LYS A 1 191 ? 1.853 25.185 -7.559 1.00 77.00 191 LYS A N 1
ATOM 1529 C CA . LYS A 1 191 ? 0.471 24.846 -7.166 1.00 77.00 191 LYS A CA 1
ATOM 1530 C C . LYS A 1 191 ? 0.313 23.363 -6.831 1.00 77.00 191 LYS A C 1
ATOM 1532 O O . LYS A 1 191 ? -0.344 23.007 -5.866 1.00 77.00 191 LYS A O 1
ATOM 1537 N N . LEU A 1 192 ? 0.957 22.489 -7.597 1.00 73.50 192 LEU A N 1
ATOM 1538 C CA . LEU A 1 192 ? 0.883 21.052 -7.373 1.00 73.50 192 LEU A CA 1
ATOM 1539 C C . LEU A 1 192 ? 1.453 20.625 -6.010 1.00 73.50 192 LEU A C 1
ATOM 1541 O O . LEU A 1 192 ? 0.828 19.824 -5.323 1.00 73.50 192 LEU A O 1
ATOM 1545 N N . ASN A 1 193 ? 2.567 21.219 -5.568 1.00 77.75 193 ASN A N 1
ATOM 1546 C CA . ASN A 1 193 ? 3.120 20.956 -4.237 1.00 77.75 193 ASN A CA 1
ATOM 1547 C C . ASN A 1 193 ? 2.164 21.391 -3.132 1.00 77.75 193 ASN A C 1
ATOM 1549 O O . ASN A 1 193 ? 2.019 20.675 -2.139 1.00 77.75 193 ASN A O 1
ATOM 1553 N N . SER A 1 194 ? 1.524 22.554 -3.285 1.00 79.62 194 SER A N 1
ATOM 1554 C CA . SER A 1 194 ? 0.581 23.048 -2.284 1.00 79.62 194 SER A CA 1
ATOM 1555 C C . SER A 1 194 ? -0.689 22.202 -2.245 1.00 79.62 194 SER A C 1
ATOM 1557 O O . SER A 1 194 ? -1.147 21.886 -1.151 1.00 79.62 194 SER A O 1
ATOM 1559 N N . TYR A 1 195 ? -1.228 21.773 -3.391 1.00 80.75 195 TYR A N 1
ATOM 1560 C CA . TYR A 1 195 ? -2.385 20.872 -3.451 1.00 80.75 195 TYR A CA 1
ATOM 1561 C C . TYR A 1 195 ? -2.084 19.508 -2.825 1.00 80.75 195 TYR A C 1
ATOM 1563 O O . TYR A 1 195 ? -2.822 19.063 -1.950 1.00 80.75 195 TYR A O 1
ATOM 1571 N N . MET A 1 196 ? -0.968 18.876 -3.201 1.00 79.19 196 MET A N 1
ATOM 1572 C CA . MET A 1 196 ? -0.566 17.587 -2.632 1.00 79.19 196 MET A CA 1
ATOM 1573 C C . MET A 1 196 ? -0.306 17.688 -1.122 1.00 79.19 196 MET A C 1
ATOM 1575 O O . MET A 1 196 ? -0.732 16.821 -0.365 1.00 79.19 196 MET A O 1
ATOM 1579 N N . SER A 1 197 ? 0.340 18.765 -0.659 1.00 82.31 197 SER A N 1
ATOM 1580 C CA . SER A 1 197 ? 0.598 18.967 0.776 1.00 82.31 197 SER A CA 1
ATOM 1581 C C . SER A 1 197 ? -0.685 19.210 1.572 1.00 82.31 197 SER A C 1
ATOM 1583 O O . SER A 1 197 ? -0.784 18.757 2.709 1.00 82.31 197 SER A O 1
ATOM 1585 N N . GLN A 1 198 ? -1.668 19.907 0.992 1.00 87.06 198 GLN A N 1
ATOM 1586 C CA . GLN A 1 198 ? -2.986 20.096 1.604 1.00 87.06 198 GLN A CA 1
ATOM 1587 C C . GLN A 1 198 ? -3.753 18.776 1.693 1.00 87.06 198 GLN A C 1
ATOM 1589 O O . GLN A 1 198 ? -4.277 18.459 2.757 1.00 87.06 198 GLN A O 1
ATOM 1594 N N . ALA A 1 199 ? -3.753 17.977 0.623 1.00 86.94 199 ALA A N 1
ATOM 1595 C CA . ALA A 1 199 ? -4.396 16.667 0.624 1.00 86.94 199 ALA A CA 1
ATOM 1596 C C . ALA A 1 199 ? -3.763 15.726 1.664 1.00 86.94 199 ALA A C 1
ATOM 1598 O O . ALA A 1 199 ? -4.463 15.151 2.494 1.00 86.94 199 ALA A O 1
ATOM 1599 N N . ALA A 1 200 ? -2.429 15.652 1.702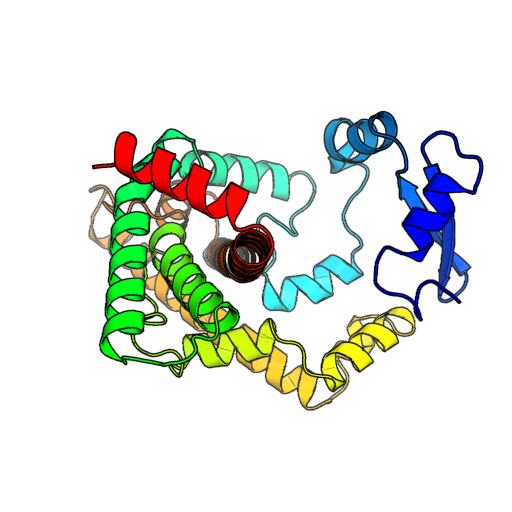 1.00 87.69 200 ALA A N 1
ATOM 1600 C CA . ALA A 1 200 ? -1.702 14.879 2.708 1.00 87.69 200 ALA A CA 1
ATOM 1601 C C . ALA A 1 200 ? -2.013 15.339 4.141 1.00 87.69 200 ALA A C 1
ATOM 1603 O O . ALA A 1 200 ? -2.168 14.516 5.043 1.00 87.69 200 ALA A O 1
ATOM 1604 N N . ARG A 1 201 ? -2.129 16.657 4.356 1.00 91.00 201 ARG A N 1
ATOM 1605 C CA . ARG A 1 201 ? -2.486 17.230 5.657 1.00 91.00 201 ARG A CA 1
ATOM 1606 C C . ARG A 1 201 ? -3.908 16.858 6.073 1.00 91.00 201 ARG A C 1
ATOM 1608 O O . ARG A 1 201 ? -4.075 16.440 7.211 1.00 91.00 201 ARG A O 1
ATOM 1615 N N . SER A 1 202 ? -4.879 16.936 5.164 1.00 92.12 202 SER A N 1
ATOM 1616 C CA . SER A 1 202 ? -6.272 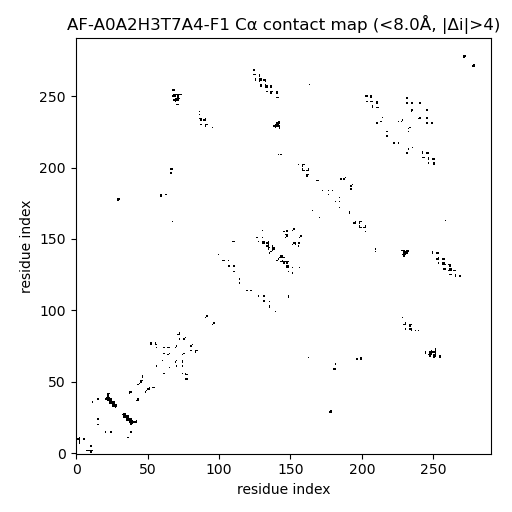16.542 5.428 1.00 92.12 202 SER A CA 1
ATOM 1617 C C . SER A 1 202 ? -6.385 15.058 5.814 1.00 92.12 202 SER A C 1
ATOM 1619 O O . SER A 1 202 ? -6.997 14.711 6.829 1.00 92.12 202 SER A O 1
ATOM 1621 N N . ILE A 1 203 ? -5.688 14.168 5.095 1.00 92.19 203 ILE A N 1
ATOM 1622 C CA . ILE A 1 203 ? -5.626 12.738 5.451 1.00 92.19 203 ILE A CA 1
ATOM 1623 C C . ILE A 1 203 ? -4.981 12.554 6.831 1.00 92.19 203 ILE A C 1
ATOM 1625 O O . ILE A 1 203 ? -5.476 11.786 7.660 1.00 92.19 203 ILE A O 1
ATOM 1629 N N . ARG A 1 204 ? -3.893 13.283 7.111 1.00 94.56 204 ARG A N 1
ATOM 1630 C CA . ARG A 1 204 ? -3.205 13.227 8.407 1.00 94.56 204 ARG A CA 1
ATOM 1631 C C . ARG A 1 204 ? -4.092 13.709 9.552 1.00 94.56 204 ARG A C 1
ATOM 1633 O O . ARG A 1 204 ? -4.060 13.113 10.626 1.00 94.56 204 ARG A O 1
ATOM 1640 N N . GLU A 1 205 ? -4.866 14.765 9.342 1.00 94.62 205 GLU A N 1
ATOM 1641 C CA . GLU A 1 205 ? -5.837 15.287 10.308 1.00 94.62 205 GLU A CA 1
ATOM 1642 C C . GLU A 1 205 ? -6.954 14.275 10.566 1.00 94.62 205 GLU A C 1
ATOM 1644 O O . GLU A 1 205 ? -7.216 13.951 11.721 1.00 94.62 205 GLU A O 1
ATOM 1649 N N . THR A 1 206 ? -7.487 13.648 9.516 1.00 93.69 206 THR A N 1
ATOM 1650 C CA . THR A 1 206 ? -8.456 12.548 9.647 1.00 93.69 206 THR A CA 1
ATOM 1651 C C . THR A 1 206 ? -7.884 11.388 10.473 1.00 93.69 206 THR A C 1
ATOM 1653 O O . THR A 1 206 ? -8.538 10.878 11.386 1.00 93.69 206 THR A O 1
ATOM 1656 N N . CYS A 1 207 ? -6.637 10.981 10.206 1.00 95.06 207 CYS A N 1
ATOM 1657 C CA . CYS A 1 207 ? -5.960 9.940 10.985 1.00 95.06 207 CYS A CA 1
ATOM 1658 C C . CYS A 1 207 ? -5.778 10.352 12.452 1.00 95.06 207 CYS A C 1
ATOM 1660 O O . CYS A 1 207 ? -6.024 9.545 13.352 1.00 95.06 207 CYS A O 1
ATOM 1662 N N . ARG A 1 208 ? -5.378 11.606 12.698 1.00 96.50 208 ARG A N 1
ATOM 1663 C CA . ARG A 1 208 ? -5.247 12.168 14.047 1.00 96.50 208 ARG A CA 1
ATOM 1664 C C . ARG A 1 208 ? -6.570 12.092 14.793 1.00 96.50 208 ARG A C 1
ATOM 1666 O O . ARG A 1 208 ? -6.600 11.535 15.883 1.00 96.50 208 ARG A O 1
ATOM 1673 N N . ASP A 1 209 ? -7.664 12.541 14.190 1.00 95.56 209 ASP A N 1
ATOM 1674 C CA . ASP A 1 209 ? -8.984 12.534 14.822 1.00 95.56 209 ASP A CA 1
ATOM 1675 C C . ASP A 1 209 ? -9.443 11.123 15.205 1.00 95.56 209 ASP A C 1
ATOM 1677 O O . ASP A 1 209 ? -9.968 10.909 16.308 1.00 95.56 209 ASP A O 1
ATOM 1681 N N . ILE A 1 210 ? -9.194 10.137 14.336 1.00 94.38 210 ILE A N 1
ATOM 1682 C CA . ILE A 1 210 ? -9.469 8.721 14.616 1.00 94.38 210 ILE A CA 1
ATOM 1683 C C . ILE A 1 210 ? -8.642 8.243 15.817 1.00 94.38 210 ILE A C 1
ATOM 1685 O O . ILE A 1 210 ? -9.192 7.657 16.758 1.00 94.38 210 ILE A O 1
ATOM 1689 N N . ILE A 1 211 ? -7.335 8.514 15.822 1.00 94.88 211 ILE A N 1
ATOM 1690 C CA . ILE A 1 211 ? -6.413 8.068 16.874 1.00 94.88 211 ILE A CA 1
ATOM 1691 C C . ILE A 1 211 ? -6.737 8.734 18.210 1.00 94.88 211 ILE A C 1
ATOM 1693 O O . ILE A 1 211 ? -6.911 8.030 19.210 1.00 94.88 211 ILE A O 1
ATOM 1697 N N . SER A 1 212 ? -6.895 10.058 18.242 1.00 94.12 212 SER A N 1
ATOM 1698 C CA . SER A 1 212 ? -7.236 10.789 19.462 1.00 94.12 212 SER A CA 1
ATOM 1699 C C . SER A 1 212 ? -8.580 10.310 20.024 1.00 94.12 212 SER A C 1
ATOM 1701 O O . SER A 1 212 ? -8.736 10.158 21.240 1.00 94.12 212 SER A O 1
ATOM 1703 N N . SER A 1 213 ? -9.558 10.008 19.161 1.00 91.88 213 SER A N 1
ATOM 1704 C CA . SER A 1 213 ? -10.848 9.439 19.570 1.00 91.88 213 SER A CA 1
ATOM 1705 C C . SER A 1 213 ? -10.697 8.051 20.198 1.00 91.88 213 SER A C 1
ATOM 1707 O O . SER A 1 213 ? -11.291 7.786 21.249 1.00 91.88 213 SER A O 1
ATOM 1709 N N . LYS A 1 214 ? -9.872 7.173 19.614 1.00 91.06 214 LYS A N 1
ATOM 1710 C CA . LYS A 1 214 ? -9.588 5.835 20.161 1.00 91.06 214 LYS A CA 1
ATOM 1711 C C . LYS A 1 214 ? -8.848 5.900 21.495 1.00 91.06 214 LYS A C 1
ATOM 1713 O O . LYS A 1 214 ? -9.266 5.249 22.452 1.00 91.06 214 LYS A O 1
ATOM 1718 N N . GLN A 1 215 ? -7.825 6.743 21.612 1.00 89.56 215 GLN A N 1
ATOM 1719 C CA . GLN A 1 215 ? -7.090 6.932 22.867 1.00 89.56 215 GLN A CA 1
ATOM 1720 C C . GLN A 1 215 ? -7.991 7.480 23.986 1.00 89.56 215 GLN A C 1
ATOM 1722 O O . GLN A 1 215 ? -7.926 7.014 25.126 1.00 89.56 215 GLN A O 1
ATOM 1727 N N . LYS A 1 216 ? -8.888 8.431 23.676 1.00 89.31 216 LYS A N 1
ATOM 1728 C CA . LYS A 1 216 ? -9.890 8.934 24.635 1.00 89.31 216 LYS A CA 1
ATOM 1729 C C . LYS A 1 216 ? -10.837 7.823 25.101 1.00 89.31 216 LYS A C 1
ATOM 1731 O O . LYS A 1 216 ? -11.110 7.732 26.298 1.00 89.31 216 LYS A O 1
ATOM 1736 N N . LYS A 1 217 ? -11.324 6.973 24.187 1.00 85.44 217 LYS A N 1
ATOM 1737 C CA . LYS A 1 217 ? -12.171 5.814 24.531 1.00 85.44 217 LYS A CA 1
ATOM 1738 C C . LYS A 1 217 ? -11.431 4.823 25.434 1.00 85.44 217 LYS A C 1
ATOM 1740 O O . LYS A 1 217 ? -11.977 4.435 26.463 1.00 85.44 217 LYS A O 1
ATOM 1745 N N . GLN A 1 218 ? -10.177 4.499 25.115 1.00 81.69 218 GLN A N 1
ATOM 1746 C CA . GLN A 1 218 ? -9.347 3.592 25.913 1.00 81.69 218 GLN A CA 1
ATOM 1747 C C . GLN A 1 218 ? -9.135 4.104 27.347 1.00 81.69 218 GLN A C 1
ATOM 1749 O O . GLN A 1 218 ? -9.299 3.346 28.301 1.00 81.69 218 GLN A O 1
ATOM 1754 N N . LYS A 1 219 ? -8.836 5.401 27.516 1.00 82.62 219 LYS A N 1
ATOM 1755 C CA . LYS A 1 219 ? -8.670 6.024 28.843 1.00 82.62 219 LYS A CA 1
ATOM 1756 C C . LYS A 1 219 ? -9.962 5.994 29.667 1.00 82.62 219 LYS A C 1
ATOM 1758 O O . LYS A 1 219 ? -9.913 5.752 30.869 1.00 82.62 219 LYS A O 1
ATOM 1763 N N . LYS A 1 220 ? -11.120 6.216 29.031 1.00 80.38 220 LYS A N 1
ATOM 1764 C CA . LYS A 1 220 ? -12.433 6.185 29.700 1.00 80.38 220 LYS A CA 1
ATOM 1765 C C . LYS A 1 220 ? -12.863 4.776 30.119 1.00 80.38 220 LYS A C 1
ATOM 1767 O O . LYS A 1 220 ? -13.573 4.641 31.108 1.00 80.38 220 LYS A O 1
ATOM 1772 N N . GLN A 1 221 ? -12.447 3.741 29.391 1.00 69.19 221 GLN A N 1
ATOM 1773 C CA . GLN A 1 221 ? -12.909 2.366 29.607 1.00 69.19 221 GLN A CA 1
ATOM 1774 C C . GLN A 1 221 ? -12.069 1.534 30.596 1.00 69.19 221 GLN A C 1
ATOM 1776 O O . GLN A 1 221 ? -12.353 0.344 30.708 1.00 69.19 221 GLN A O 1
ATOM 1781 N N . LYS A 1 222 ? -11.093 2.125 31.319 1.00 54.81 222 LYS A N 1
ATOM 1782 C CA . LYS A 1 222 ? -10.253 1.481 32.367 1.00 54.81 222 LYS A CA 1
ATOM 1783 C C . LYS A 1 222 ? -10.102 -0.043 32.178 1.00 54.81 222 LYS A C 1
ATOM 1785 O O . LYS A 1 222 ? -10.695 -0.827 32.909 1.00 54.81 222 LYS A O 1
ATOM 1790 N N . GLU A 1 223 ? -9.321 -0.439 31.174 1.00 49.38 223 GLU A N 1
ATOM 1791 C CA . GLU A 1 223 ? -8.915 -1.836 30.914 1.00 49.38 223 GLU A CA 1
ATOM 1792 C C . GLU A 1 223 ? -9.982 -2.804 30.369 1.00 49.38 223 GLU A C 1
ATOM 1794 O O . GLU A 1 223 ? -9.657 -3.963 30.101 1.00 49.38 223 GLU A O 1
ATOM 1799 N N . LYS A 1 224 ? -11.220 -2.377 30.078 1.00 43.25 224 LYS A N 1
ATOM 1800 C CA . LYS A 1 224 ? -12.089 -3.205 29.221 1.00 43.25 224 LYS A CA 1
ATOM 1801 C C . LYS A 1 224 ? -11.535 -3.218 27.794 1.00 43.25 224 LYS A C 1
ATOM 1803 O O . LYS A 1 224 ? -11.197 -2.171 27.244 1.00 43.25 224 LYS A O 1
ATOM 1808 N N . LYS A 1 225 ? -11.404 -4.426 27.225 1.00 49.62 225 LYS A N 1
ATOM 1809 C CA . LYS A 1 225 ? -10.917 -4.671 25.860 1.00 49.62 225 LYS A CA 1
ATOM 1810 C C . LYS A 1 225 ? -11.570 -3.675 24.901 1.00 49.62 225 LYS A C 1
ATOM 1812 O O . LYS A 1 225 ? -12.789 -3.659 24.773 1.00 49.62 225 LYS A O 1
ATOM 1817 N N . LEU A 1 226 ? -10.746 -2.886 24.212 1.00 52.31 226 LEU A N 1
ATOM 1818 C CA . LEU A 1 226 ? -11.132 -2.332 22.919 1.00 52.31 226 LEU A CA 1
ATOM 1819 C C . LEU A 1 226 ? -11.504 -3.540 22.054 1.00 52.31 226 LEU A 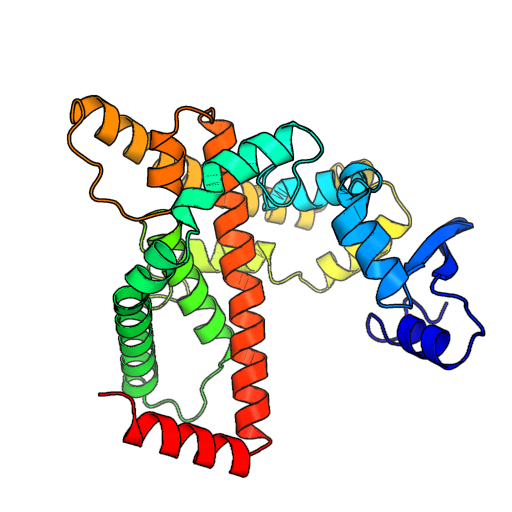C 1
ATOM 1821 O O . LEU A 1 226 ? -10.612 -4.278 21.636 1.00 52.31 226 LEU A O 1
ATOM 1825 N N . ASP A 1 227 ? -12.803 -3.763 21.868 1.00 54.91 227 ASP A N 1
ATOM 1826 C CA . ASP A 1 227 ? -13.356 -4.814 20.998 1.00 54.91 227 ASP A CA 1
ATOM 1827 C C . ASP A 1 227 ? -13.051 -4.533 19.513 1.00 54.91 227 ASP A C 1
ATOM 1829 O O . ASP A 1 227 ? -13.260 -5.354 18.626 1.00 54.91 227 ASP A O 1
ATOM 1833 N N . ASP A 1 228 ? -12.475 -3.359 19.257 1.00 63.28 228 ASP A N 1
ATOM 1834 C CA . ASP A 1 228 ? -11.896 -2.952 17.997 1.00 63.28 228 ASP A CA 1
ATOM 1835 C C . ASP A 1 228 ? -10.717 -3.879 17.630 1.00 63.28 228 ASP A C 1
ATOM 1837 O O . ASP A 1 228 ? -9.598 -3.800 18.168 1.00 63.28 228 ASP A O 1
ATOM 1841 N N . MET A 1 229 ? -11.003 -4.778 16.685 1.00 73.12 229 MET A N 1
ATOM 1842 C CA . MET A 1 229 ? -10.059 -5.710 16.064 1.00 73.12 229 MET A CA 1
ATOM 1843 C C . MET A 1 229 ? -9.122 -5.050 15.039 1.00 73.12 229 MET A C 1
ATOM 1845 O O . MET A 1 229 ? -8.322 -5.748 14.419 1.00 73.12 229 MET A O 1
ATOM 1849 N N . ASP A 1 230 ? -9.200 -3.728 14.857 1.00 90.06 230 ASP A N 1
ATOM 1850 C CA . ASP A 1 230 ? -8.369 -3.020 13.886 1.00 90.06 230 ASP A CA 1
ATOM 1851 C C . ASP A 1 230 ? -6.899 -2.892 14.320 1.00 90.06 230 ASP A C 1
ATOM 1853 O O . ASP A 1 230 ? -6.540 -2.960 15.506 1.00 90.06 230 ASP A O 1
ATOM 1857 N N . ILE A 1 231 ? -6.036 -2.706 13.321 1.00 92.25 231 ILE A N 1
ATOM 1858 C CA . ILE A 1 231 ? -4.581 -2.693 13.485 1.00 92.25 231 ILE A CA 1
ATOM 1859 C C . ILE A 1 231 ? -4.120 -1.540 14.390 1.00 92.25 231 ILE A C 1
ATOM 1861 O O . ILE A 1 231 ? -3.263 -1.748 15.253 1.00 92.25 231 ILE A O 1
ATOM 1865 N N . ILE A 1 232 ? -4.686 -0.340 14.247 1.00 93.38 232 ILE A N 1
ATOM 1866 C CA . ILE A 1 232 ? -4.300 0.826 15.053 1.00 93.38 232 ILE A CA 1
ATOM 1867 C C . ILE A 1 232 ? -4.724 0.660 16.512 1.00 93.38 232 ILE A C 1
ATOM 1869 O O . ILE A 1 232 ? -3.946 0.972 17.413 1.00 93.38 232 ILE A O 1
ATOM 1873 N N . SER A 1 233 ? -5.899 0.093 16.781 1.00 90.88 233 SER A N 1
ATOM 1874 C CA . SER A 1 233 ? -6.314 -0.257 18.144 1.00 90.88 233 SER A CA 1
ATOM 1875 C C . SER A 1 233 ? -5.354 -1.258 18.789 1.00 90.88 233 SER A C 1
ATOM 1877 O O . SER A 1 233 ? -5.025 -1.131 19.970 1.00 90.88 233 SER A O 1
ATOM 1879 N N . ALA A 1 234 ? -4.852 -2.233 18.023 1.00 89.00 234 ALA A N 1
ATOM 1880 C CA . ALA A 1 234 ? -3.814 -3.144 18.496 1.00 89.00 234 ALA A CA 1
ATOM 1881 C C . ALA A 1 234 ? -2.491 -2.424 18.785 1.00 89.00 234 ALA A C 1
ATOM 1883 O O . ALA A 1 234 ? -1.917 -2.642 19.852 1.00 89.00 234 ALA A O 1
ATOM 1884 N N . ALA A 1 235 ? -2.056 -1.526 17.899 1.00 91.00 235 ALA A N 1
ATOM 1885 C CA . ALA A 1 235 ? -0.853 -0.719 18.0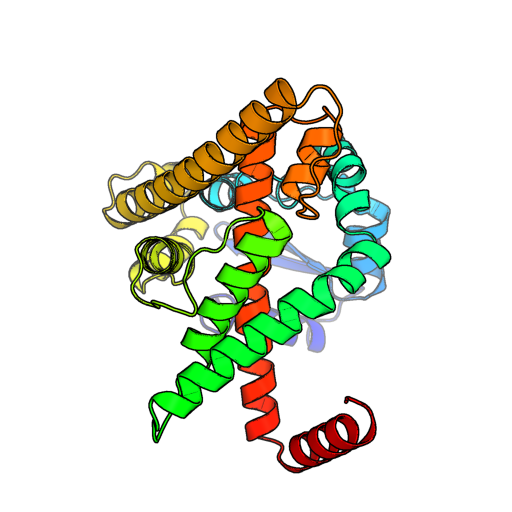87 1.00 91.00 235 ALA A CA 1
ATOM 1886 C C . ALA A 1 235 ? -0.943 0.178 19.333 1.00 91.00 235 ALA A C 1
ATOM 1888 O O . ALA A 1 235 ? -0.005 0.221 20.127 1.00 91.00 235 ALA A O 1
ATOM 1889 N N . ILE A 1 236 ? -2.090 0.823 19.566 1.00 90.75 236 ILE A N 1
ATOM 1890 C CA . ILE A 1 236 ? -2.359 1.639 20.759 1.00 90.75 236 ILE A CA 1
ATOM 1891 C C . ILE A 1 236 ? -2.181 0.815 22.045 1.00 90.75 236 ILE A C 1
ATOM 1893 O O . ILE A 1 236 ? -1.548 1.276 22.995 1.00 90.75 236 ILE A O 1
ATOM 1897 N N . ARG A 1 237 ? -2.689 -0.427 22.079 1.00 87.56 237 ARG A N 1
ATOM 1898 C CA . ARG A 1 237 ? -2.582 -1.315 23.254 1.00 87.56 237 ARG A CA 1
ATOM 1899 C C . ARG A 1 237 ? -1.141 -1.682 23.612 1.00 87.56 237 ARG A C 1
ATOM 1901 O O . ARG A 1 237 ? -0.882 -1.990 24.769 1.00 87.56 237 ARG A O 1
ATOM 1908 N N . THR A 1 238 ? -0.210 -1.635 22.657 1.00 87.75 238 THR A N 1
ATOM 1909 C CA . THR A 1 238 ? 1.210 -1.914 22.932 1.00 87.75 238 THR A CA 1
ATOM 1910 C C . THR A 1 238 ? 1.884 -0.844 23.788 1.00 87.75 238 THR A C 1
ATOM 1912 O O . THR A 1 238 ? 2.943 -1.111 24.349 1.00 87.75 238 THR A O 1
ATOM 1915 N N . GLY A 1 239 ? 1.340 0.380 23.831 1.00 88.44 239 GLY A N 1
ATOM 1916 C CA . GLY A 1 239 ? 1.985 1.525 24.480 1.00 88.44 239 GLY A CA 1
ATOM 1917 C C . GLY A 1 239 ? 3.340 1.922 23.873 1.00 88.44 239 GLY A C 1
ATOM 1918 O O . GLY A 1 239 ? 4.039 2.741 24.456 1.00 88.44 239 GLY A O 1
ATOM 1919 N N . THR A 1 240 ? 3.732 1.349 22.726 1.00 90.62 240 THR A N 1
ATOM 1920 C CA . THR A 1 240 ? 5.053 1.589 22.113 1.00 90.62 240 THR A CA 1
ATOM 1921 C C . THR A 1 240 ? 5.127 2.934 21.391 1.00 90.62 240 THR A C 1
ATOM 1923 O O . THR A 1 240 ? 6.195 3.530 21.289 1.00 90.62 240 THR A O 1
ATOM 1926 N N . PHE A 1 241 ? 4.005 3.400 20.846 1.00 93.44 241 PHE A N 1
ATOM 1927 C CA . PHE A 1 241 ? 3.969 4.528 19.924 1.00 93.44 241 PHE A CA 1
ATOM 1928 C C . PHE A 1 241 ? 3.493 5.809 20.611 1.00 93.44 241 PHE A C 1
ATOM 1930 O O . PHE A 1 241 ? 2.552 5.791 21.406 1.00 93.44 241 PHE A O 1
ATOM 1937 N N . THR A 1 242 ? 4.100 6.934 20.237 1.00 94.81 242 THR A N 1
ATOM 1938 C CA . THR A 1 242 ? 3.533 8.265 20.483 1.00 94.81 242 THR A CA 1
ATOM 1939 C C . THR A 1 242 ? 2.281 8.476 19.625 1.00 94.81 242 THR A C 1
ATOM 1941 O O . THR A 1 242 ? 2.011 7.703 18.704 1.00 94.81 242 THR A O 1
ATOM 1944 N N . GLU A 1 243 ? 1.515 9.536 19.891 1.00 93.75 243 GLU A N 1
ATOM 1945 C CA . GLU A 1 243 ? 0.365 9.892 19.049 1.00 93.75 243 GLU A CA 1
ATOM 1946 C C . GLU A 1 243 ? 0.784 10.137 17.591 1.00 93.75 243 GLU A C 1
ATOM 1948 O O . GLU A 1 243 ? 0.222 9.519 16.691 1.00 93.75 243 GLU A O 1
ATOM 1953 N N . ASP A 1 244 ? 1.840 10.923 17.352 1.00 94.38 244 ASP A N 1
ATOM 1954 C CA . ASP A 1 244 ? 2.386 11.117 16.001 1.00 94.38 244 ASP A CA 1
ATOM 1955 C C . ASP A 1 244 ? 2.909 9.820 15.375 1.00 94.38 244 ASP A C 1
ATOM 1957 O O . ASP A 1 244 ? 2.706 9.590 14.185 1.00 94.38 244 ASP A O 1
ATOM 1961 N N . GLY A 1 245 ? 3.516 8.934 16.171 1.00 95.00 245 GLY A N 1
ATOM 1962 C CA . GLY A 1 245 ? 3.953 7.623 15.698 1.00 95.00 245 GLY A CA 1
ATOM 1963 C C . GLY A 1 245 ? 2.786 6.745 15.241 1.00 95.00 245 GLY A C 1
ATOM 1964 O O . GLY A 1 245 ? 2.902 6.056 14.231 1.00 95.00 245 GLY A O 1
ATOM 1965 N N . LEU A 1 246 ? 1.648 6.788 15.940 1.00 95.56 246 LEU A N 1
ATOM 1966 C CA . LEU A 1 246 ? 0.422 6.099 15.522 1.00 95.56 246 LEU A CA 1
ATOM 1967 C C . LEU A 1 246 ? -0.171 6.721 14.257 1.00 95.56 246 LEU A C 1
ATOM 1969 O O . LEU A 1 246 ? -0.635 5.982 13.390 1.00 95.56 246 LEU A O 1
ATOM 1973 N N . ILE A 1 247 ? -0.138 8.053 14.136 1.00 96.00 247 ILE A N 1
ATOM 1974 C CA . ILE A 1 247 ? -0.603 8.761 12.935 1.00 96.00 247 ILE A CA 1
ATOM 1975 C C . ILE A 1 247 ? 0.229 8.321 11.733 1.00 96.00 247 ILE A C 1
ATOM 1977 O O . ILE A 1 247 ? -0.331 7.991 10.694 1.00 96.00 247 ILE A O 1
ATOM 1981 N N . ASP A 1 248 ? 1.547 8.234 11.887 1.00 95.44 248 ASP A N 1
ATOM 1982 C CA . ASP A 1 248 ? 2.438 7.762 10.830 1.00 95.44 248 ASP A CA 1
ATOM 1983 C C . ASP A 1 248 ? 2.151 6.305 10.429 1.00 95.44 248 ASP A C 1
ATOM 1985 O O . ASP A 1 248 ? 2.141 5.993 9.238 1.00 95.44 248 ASP A O 1
ATOM 1989 N N . GLN A 1 249 ? 1.836 5.417 11.383 1.00 95.50 249 GLN A N 1
ATOM 1990 C CA . GLN A 1 249 ? 1.387 4.058 11.044 1.00 95.50 249 GLN A CA 1
ATOM 1991 C C . GLN A 1 249 ? 0.040 4.060 10.311 1.00 95.50 249 GLN A C 1
ATOM 1993 O O . GLN A 1 249 ? -0.130 3.294 9.365 1.00 95.50 249 GLN A O 1
ATOM 1998 N N . ALA A 1 250 ? -0.907 4.912 10.710 1.00 95.12 250 ALA A N 1
ATOM 1999 C CA . ALA A 1 250 ? -2.212 5.013 10.060 1.00 95.12 250 ALA A CA 1
ATOM 2000 C C . ALA A 1 250 ? -2.085 5.500 8.608 1.00 95.12 250 ALA A C 1
ATOM 2002 O O . ALA A 1 250 ? -2.628 4.863 7.707 1.00 95.12 250 ALA A O 1
ATOM 2003 N N . MET A 1 251 ? -1.293 6.552 8.372 1.00 94.00 251 MET A N 1
ATOM 2004 C CA . MET A 1 251 ? -0.964 7.047 7.028 1.00 94.00 251 MET A CA 1
ATOM 2005 C C . MET A 1 251 ? -0.346 5.936 6.166 1.00 94.00 251 MET A C 1
ATOM 2007 O O . MET A 1 251 ? -0.774 5.708 5.033 1.00 94.00 251 MET A O 1
ATOM 2011 N N . THR A 1 252 ? 0.618 5.198 6.728 1.00 93.50 252 THR A N 1
ATOM 2012 C CA . THR A 1 252 ? 1.295 4.090 6.045 1.00 93.50 252 THR A CA 1
ATOM 2013 C C . THR A 1 252 ? 0.323 2.964 5.688 1.00 93.50 252 THR A C 1
ATOM 2015 O O . THR A 1 252 ? 0.349 2.481 4.558 1.00 93.50 252 THR A O 1
ATOM 2018 N N . LEU A 1 253 ? -0.541 2.546 6.620 1.00 93.25 253 LEU A N 1
ATOM 2019 C CA . LEU A 1 253 ? -1.510 1.469 6.395 1.00 93.25 253 LEU A CA 1
ATOM 2020 C C . LEU A 1 253 ? -2.503 1.828 5.295 1.00 93.25 253 LEU A C 1
ATOM 2022 O O . LEU A 1 253 ? -2.691 1.025 4.383 1.00 93.25 253 LEU A O 1
ATOM 2026 N N . LEU A 1 254 ? -3.102 3.022 5.364 1.00 91.94 254 LEU A N 1
ATOM 2027 C CA . LEU A 1 254 ? -4.079 3.462 4.371 1.00 91.94 254 LEU A CA 1
ATOM 2028 C C . LEU A 1 254 ? -3.471 3.480 2.968 1.00 91.94 254 LEU A C 1
ATOM 2030 O O . LEU A 1 254 ? -4.037 2.905 2.048 1.00 91.94 254 LEU A O 1
ATOM 2034 N N . ALA A 1 255 ? -2.295 4.088 2.815 1.00 88.69 255 ALA A N 1
ATOM 2035 C CA . ALA A 1 255 ? -1.623 4.174 1.526 1.00 88.69 255 ALA A CA 1
ATOM 2036 C C . ALA A 1 255 ? -1.223 2.798 0.969 1.00 88.69 255 ALA A C 1
ATOM 2038 O O . ALA A 1 255 ? -1.462 2.500 -0.199 1.00 88.69 255 ALA A O 1
ATOM 2039 N N . ALA A 1 256 ? -0.629 1.946 1.809 1.00 90.00 256 ALA A N 1
ATOM 2040 C CA . ALA A 1 256 ? -0.131 0.643 1.381 1.00 90.00 256 ALA A CA 1
ATOM 2041 C C . ALA A 1 256 ? -1.262 -0.329 1.022 1.00 90.00 256 ALA A C 1
ATOM 2043 O O . ALA A 1 256 ? -1.145 -1.066 0.045 1.00 90.00 256 ALA A O 1
ATOM 2044 N N . GLY A 1 257 ? -2.343 -0.334 1.808 1.00 89.56 257 GLY A N 1
ATOM 2045 C CA . GLY A 1 257 ? -3.463 -1.261 1.642 1.00 89.56 257 GLY A CA 1
ATOM 2046 C C . GLY A 1 257 ? -4.451 -0.872 0.542 1.00 89.56 257 GLY A C 1
ATOM 2047 O O . GLY A 1 257 ? -5.145 -1.750 0.032 1.00 89.56 257 GLY A O 1
ATOM 2048 N N . HIS A 1 258 ? -4.500 0.409 0.167 1.00 90.75 258 HIS A N 1
ATOM 2049 C CA . HIS A 1 258 ? -5.435 0.948 -0.821 1.00 90.75 258 HIS A CA 1
ATOM 2050 C C . HIS A 1 258 ? -4.931 0.756 -2.257 1.00 90.75 258 HIS A C 1
ATOM 2052 O O . HIS A 1 258 ? -5.417 -0.123 -2.968 1.00 90.75 258 HIS A O 1
ATOM 2058 N N . ASP A 1 259 ? -3.935 1.538 -2.677 1.00 86.12 259 ASP A N 1
ATOM 2059 C CA . ASP A 1 259 ? -3.574 1.683 -4.094 1.00 86.12 259 ASP A CA 1
ATOM 2060 C C . ASP A 1 259 ? -3.033 0.377 -4.706 1.00 86.12 259 ASP A C 1
ATOM 2062 O O . ASP A 1 259 ? -3.464 -0.060 -5.775 1.00 86.12 259 ASP A O 1
ATOM 2066 N N . THR A 1 260 ? -2.157 -0.329 -3.981 1.00 91.19 260 THR A N 1
ATOM 2067 C CA . THR A 1 260 ? -1.540 -1.570 -4.484 1.00 91.19 260 THR A CA 1
ATOM 2068 C C . THR A 1 260 ? -2.548 -2.711 -4.634 1.00 91.19 260 THR A C 1
ATOM 2070 O O . THR A 1 260 ? -2.549 -3.406 -5.653 1.00 91.19 260 THR A O 1
ATOM 2073 N N . THR A 1 261 ? -3.444 -2.883 -3.657 1.00 94.94 261 THR A 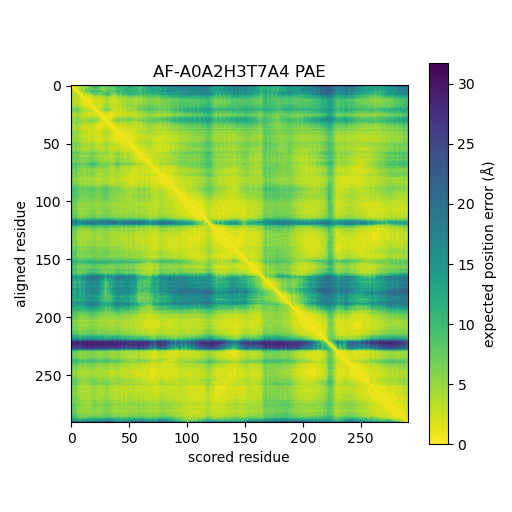N 1
ATOM 2074 C CA . THR A 1 261 ? -4.507 -3.895 -3.704 1.00 94.94 261 THR A CA 1
ATOM 2075 C C . THR A 1 261 ? -5.522 -3.551 -4.791 1.00 94.94 261 THR A C 1
ATOM 2077 O O . THR A 1 261 ? -5.933 -4.437 -5.539 1.00 94.94 261 THR A O 1
ATOM 2080 N N . GLY A 1 262 ? -5.890 -2.272 -4.932 1.00 94.00 262 GLY A N 1
ATOM 2081 C CA . GLY A 1 262 ? -6.786 -1.804 -5.990 1.00 94.00 262 GLY A CA 1
ATOM 2082 C C . GLY A 1 262 ? -6.220 -2.085 -7.384 1.00 94.00 262 GLY A C 1
ATOM 2083 O O . GLY A 1 262 ? -6.916 -2.635 -8.244 1.00 94.00 262 GLY A O 1
ATOM 2084 N N . ALA A 1 263 ? -4.929 -1.809 -7.589 1.00 92.62 263 ALA A N 1
ATOM 2085 C CA . ALA A 1 263 ? -4.226 -2.135 -8.826 1.00 92.62 263 ALA A CA 1
ATOM 2086 C C . ALA A 1 263 ? -4.169 -3.651 -9.080 1.00 92.62 263 ALA A C 1
ATOM 2088 O O . ALA A 1 263 ? -4.435 -4.095 -10.198 1.00 92.62 263 ALA A O 1
ATOM 2089 N N . ALA A 1 264 ? -3.874 -4.460 -8.057 1.00 96.38 264 ALA A N 1
ATOM 2090 C CA . ALA A 1 264 ? -3.840 -5.917 -8.178 1.00 96.38 264 ALA A CA 1
ATOM 2091 C C . ALA A 1 264 ? -5.212 -6.503 -8.553 1.00 96.38 264 ALA A C 1
ATOM 2093 O O . ALA A 1 264 ? -5.290 -7.353 -9.440 1.00 96.38 264 ALA A O 1
ATOM 2094 N N . LEU A 1 265 ? -6.296 -6.020 -7.933 1.00 96.19 265 LEU A N 1
ATOM 2095 C CA . LEU A 1 265 ? -7.667 -6.413 -8.275 1.00 96.19 265 LEU A CA 1
ATOM 2096 C C . LEU A 1 265 ? -8.017 -6.024 -9.712 1.00 96.19 265 LEU A C 1
ATOM 2098 O O . LEU A 1 265 ? -8.547 -6.846 -10.457 1.00 96.19 265 LEU A O 1
ATOM 2102 N N . THR A 1 266 ? -7.669 -4.802 -10.115 1.00 96.00 266 THR A N 1
ATOM 2103 C CA . THR A 1 266 ? -7.888 -4.307 -11.479 1.00 96.00 266 THR A CA 1
ATOM 2104 C C . THR A 1 266 ? -7.198 -5.205 -12.504 1.00 96.00 266 THR A C 1
ATOM 2106 O O . THR A 1 266 ? -7.846 -5.712 -13.419 1.00 96.00 266 THR A O 1
ATOM 2109 N N . TRP A 1 267 ? -5.894 -5.451 -12.339 1.00 96.81 267 TRP A N 1
ATOM 2110 C CA . TRP A 1 267 ? -5.133 -6.311 -13.245 1.00 96.81 267 TRP A CA 1
ATOM 2111 C C . TRP A 1 267 ? -5.625 -7.756 -13.220 1.00 96.81 267 TRP A C 1
ATOM 2113 O O . TRP A 1 267 ? -5.720 -8.380 -14.274 1.00 96.81 267 TRP A O 1
ATOM 2123 N N . GLY A 1 268 ? -5.985 -8.278 -12.046 1.00 97.56 268 GLY A N 1
ATOM 2124 C CA . GLY A 1 268 ? -6.552 -9.616 -11.904 1.00 97.56 268 GLY A CA 1
ATOM 2125 C C . GLY A 1 268 ? -7.850 -9.777 -12.694 1.00 97.56 268 GLY A C 1
ATOM 2126 O O . GLY A 1 268 ? -7.978 -10.711 -13.482 1.00 97.56 268 GLY A O 1
ATOM 2127 N N . ILE A 1 269 ? -8.788 -8.837 -12.550 1.00 96.19 269 ILE A N 1
ATOM 2128 C CA . ILE A 1 269 ? -10.058 -8.843 -13.291 1.00 96.19 269 ILE A CA 1
ATOM 2129 C C . ILE A 1 269 ? -9.812 -8.671 -14.793 1.00 96.19 269 ILE A C 1
ATOM 2131 O O . ILE A 1 269 ? -10.399 -9.400 -15.592 1.00 96.19 269 ILE A O 1
ATOM 2135 N N . TYR A 1 270 ? -8.915 -7.763 -15.184 1.00 96.81 270 TYR A N 1
ATOM 2136 C CA . TYR A 1 270 ? -8.541 -7.565 -16.583 1.00 96.81 270 TYR A CA 1
ATOM 2137 C C . TYR A 1 270 ? -7.984 -8.848 -17.218 1.00 96.81 270 TYR A C 1
ATOM 2139 O O . TYR A 1 270 ? -8.415 -9.241 -18.302 1.00 96.81 270 TYR A O 1
ATOM 2147 N N . LEU A 1 271 ? -7.068 -9.539 -16.533 1.00 97.88 271 LEU A N 1
ATOM 2148 C CA . LEU A 1 271 ? -6.505 -10.802 -17.011 1.00 97.88 271 LEU A CA 1
ATOM 2149 C C . LEU A 1 271 ? -7.577 -11.894 -17.096 1.00 97.88 271 LEU A C 1
ATOM 2151 O O . LEU A 1 271 ? -7.644 -12.590 -18.102 1.00 97.88 271 LEU A O 1
ATOM 2155 N N . LEU A 1 272 ? -8.470 -12.004 -16.109 1.00 97.81 272 LEU A N 1
ATOM 2156 C CA . LEU A 1 272 ? -9.592 -12.949 -16.174 1.00 97.81 272 LEU A CA 1
ATOM 2157 C C . LEU A 1 272 ? -10.534 -12.655 -17.352 1.00 97.81 272 LEU A C 1
ATOM 2159 O O . LEU A 1 272 ? -11.028 -13.586 -17.979 1.00 97.81 272 LEU A O 1
ATOM 2163 N N . ALA A 1 273 ? -10.762 -11.384 -17.691 1.00 96.06 273 ALA A N 1
ATOM 2164 C CA . ALA A 1 273 ? -11.555 -11.006 -18.861 1.00 96.06 273 ALA A CA 1
ATOM 2165 C C . ALA A 1 273 ? -10.855 -11.343 -20.192 1.00 96.06 273 ALA A C 1
ATOM 2167 O O . ALA A 1 273 ? -11.524 -11.622 -21.185 1.00 96.06 273 ALA A O 1
ATOM 2168 N N . LYS A 1 274 ? -9.515 -11.334 -20.223 1.00 97.94 274 LYS A N 1
ATOM 2169 C CA . LYS A 1 274 ? -8.710 -11.743 -21.387 1.00 97.94 274 LYS A CA 1
ATOM 2170 C C . LYS A 1 274 ? -8.535 -13.260 -21.518 1.00 97.94 274 LYS A C 1
ATOM 2172 O O . LYS A 1 274 ? -8.214 -13.713 -22.613 1.00 97.94 274 LYS A O 1
ATOM 2177 N N . HIS A 1 275 ? -8.772 -14.013 -20.444 1.00 98.25 275 HIS A N 1
ATOM 2178 C CA . HIS A 1 275 ? -8.589 -15.465 -20.359 1.00 98.25 275 HIS A CA 1
ATOM 2179 C C . HIS A 1 275 ? -9.866 -16.165 -19.842 1.00 98.25 275 HIS A C 1
ATOM 2181 O O . HIS A 1 275 ? -9.905 -16.600 -18.681 1.00 98.25 275 HIS A O 1
ATOM 2187 N N . PRO A 1 276 ? -10.934 -16.265 -20.665 1.00 98.06 276 PRO A N 1
ATOM 2188 C CA . PRO A 1 276 ? -12.227 -16.816 -20.248 1.00 98.06 276 PRO A CA 1
ATOM 2189 C C . PRO A 1 276 ? -12.147 -18.238 -19.684 1.00 98.06 276 PRO A C 1
ATOM 2191 O O . PRO A 1 276 ? -12.836 -18.561 -18.723 1.00 98.06 276 PRO A O 1
ATOM 2194 N N . GLU A 1 277 ? -11.247 -19.071 -20.203 1.00 98.19 277 GLU A N 1
ATOM 2195 C CA . GLU A 1 277 ? -11.011 -20.435 -19.729 1.00 98.19 277 GLU A CA 1
ATOM 2196 C C . GLU A 1 277 ? -10.552 -20.481 -18.262 1.00 98.19 277 GLU A C 1
ATOM 2198 O O . GLU A 1 277 ? -10.966 -21.349 -17.488 1.00 98.19 277 GLU A O 1
ATOM 2203 N N . VAL A 1 278 ? -9.725 -19.515 -17.849 1.00 98.19 278 VAL A N 1
ATOM 2204 C CA . VAL A 1 278 ? -9.279 -19.378 -16.458 1.00 98.19 278 VAL A CA 1
ATOM 2205 C C . VAL A 1 278 ? -10.415 -18.829 -15.600 1.00 98.19 278 VAL A C 1
ATOM 2207 O O . VAL A 1 278 ? -10.619 -19.307 -14.481 1.00 98.19 278 VAL A O 1
ATOM 2210 N N . GLN A 1 279 ? -11.176 -17.865 -16.126 1.00 98.19 279 GLN A N 1
ATOM 2211 C CA . GLN A 1 279 ? -12.336 -17.295 -15.446 1.00 98.19 279 GLN A CA 1
ATOM 2212 C C . GLN A 1 279 ? -13.409 -18.352 -15.154 1.00 98.19 279 GLN A C 1
ATOM 2214 O O . GLN A 1 279 ? -13.907 -18.418 -14.029 1.00 98.19 279 GLN A O 1
ATOM 2219 N N . ASP A 1 280 ? -13.743 -19.197 -16.126 1.00 97.94 280 ASP A N 1
ATOM 2220 C CA . ASP A 1 280 ? -14.748 -20.248 -15.974 1.00 97.94 280 ASP A CA 1
ATOM 2221 C C . ASP A 1 280 ? -14.304 -21.321 -14.987 1.00 97.94 280 ASP A C 1
ATOM 2223 O O . ASP A 1 280 ? -15.086 -21.721 -14.119 1.00 97.94 280 ASP A O 1
ATOM 2227 N N . ARG A 1 281 ? -13.029 -21.727 -15.040 1.00 97.75 281 ARG A N 1
ATOM 2228 C CA . ARG A 1 281 ? -12.462 -22.663 -14.063 1.00 97.75 281 ARG A CA 1
ATOM 2229 C C . ARG A 1 281 ? -12.532 -22.104 -12.640 1.00 97.75 281 ARG A C 1
ATOM 2231 O O . ARG A 1 281 ? -12.978 -22.809 -11.737 1.00 97.75 281 ARG A O 1
ATOM 2238 N N . LEU A 1 282 ? -12.144 -20.841 -12.444 1.00 97.25 282 LEU A N 1
ATOM 2239 C CA . LEU A 1 282 ? -12.225 -20.165 -11.145 1.00 97.25 282 LEU A CA 1
ATOM 2240 C C . LEU A 1 282 ? -13.675 -20.073 -10.651 1.00 97.25 282 LEU A C 1
ATOM 2242 O O . LEU A 1 282 ? -13.968 -20.392 -9.500 1.00 97.25 282 LEU A O 1
ATOM 2246 N N . ARG A 1 283 ? -14.603 -19.671 -11.527 1.00 96.62 283 ARG A N 1
ATOM 2247 C CA . ARG A 1 283 ? -16.034 -19.574 -11.213 1.00 96.62 283 ARG A CA 1
ATOM 2248 C C . ARG A 1 283 ? -16.615 -20.929 -10.807 1.00 96.62 283 ARG A C 1
ATOM 2250 O O . ARG A 1 283 ? -17.419 -20.986 -9.878 1.00 96.62 283 ARG A O 1
ATOM 2257 N N . HIS A 1 284 ? -16.218 -22.003 -11.485 1.00 97.00 284 HIS A N 1
ATOM 2258 C CA . HIS A 1 284 ? -16.635 -23.361 -11.153 1.00 97.00 284 HIS A CA 1
ATOM 2259 C C . HIS A 1 284 ? -16.119 -23.792 -9.776 1.00 97.00 284 HIS A C 1
ATOM 2261 O O . HIS A 1 284 ? -16.909 -24.244 -8.951 1.00 97.00 284 HIS A O 1
ATOM 2267 N N . GLU A 1 285 ? -14.829 -23.581 -9.496 1.00 97.19 285 GLU A N 1
ATOM 2268 C CA . GLU A 1 285 ? -14.233 -23.911 -8.197 1.00 97.19 285 GLU A CA 1
ATOM 2269 C C . GLU A 1 285 ? -14.907 -23.147 -7.047 1.00 97.19 285 GLU A C 1
ATOM 2271 O O . GLU A 1 285 ? -15.248 -23.747 -6.027 1.00 97.19 285 GLU A O 1
ATOM 2276 N N . ILE A 1 286 ? -15.172 -21.848 -7.233 1.00 95.31 286 ILE A N 1
ATOM 2277 C CA . ILE A 1 286 ? -15.890 -21.020 -6.256 1.00 95.31 286 ILE A CA 1
ATOM 2278 C C . ILE A 1 286 ? -17.285 -21.587 -5.981 1.00 95.31 286 ILE A C 1
ATOM 2280 O O . ILE A 1 286 ? -17.618 -21.820 -4.824 1.00 95.31 286 ILE A O 1
ATOM 2284 N N . ARG A 1 287 ? -18.081 -21.864 -7.024 1.00 94.38 287 ARG A N 1
ATOM 2285 C CA . ARG A 1 287 ? -19.455 -22.387 -6.878 1.00 94.38 287 ARG A CA 1
ATOM 2286 C C . ARG A 1 287 ? -19.519 -23.778 -6.245 1.00 94.38 287 ARG A C 1
ATOM 2288 O O . ARG A 1 287 ? -20.562 -24.149 -5.723 1.00 94.38 287 ARG A O 1
ATOM 2295 N N . GLN A 1 288 ? -18.444 -24.557 -6.330 1.00 95.88 288 GLN A N 1
ATOM 2296 C CA . GLN A 1 288 ? -18.367 -25.879 -5.709 1.00 95.88 288 GLN A CA 1
ATOM 2297 C C . GLN A 1 288 ? -17.939 -25.839 -4.242 1.00 95.88 288 GLN A C 1
ATOM 2299 O O . GLN A 1 288 ? -18.310 -26.733 -3.486 1.00 95.88 288 GLN A O 1
ATOM 2304 N N . ARG A 1 289 ? -17.096 -24.874 -3.855 1.00 93.00 289 ARG A N 1
ATOM 2305 C CA . ARG A 1 289 ? -16.383 -24.907 -2.567 1.00 93.00 289 ARG A CA 1
ATOM 2306 C C . ARG A 1 289 ? -16.756 -23.799 -1.597 1.00 93.00 289 ARG A C 1
ATOM 2308 O O . ARG A 1 289 ? -16.510 -23.964 -0.403 1.00 93.00 289 ARG A O 1
ATOM 2315 N N . LEU A 1 290 ? -17.277 -22.678 -2.082 1.00 82.69 290 LEU A N 1
ATOM 2316 C CA . LEU A 1 290 ? -17.727 -21.582 -1.232 1.00 82.69 290 LEU A CA 1
ATOM 2317 C C . LEU A 1 290 ? -19.256 -21.643 -1.078 1.00 82.69 290 LEU A C 1
ATOM 2319 O O . LEU A 1 290 ? -19.934 -21.951 -2.060 1.00 82.69 290 LEU A O 1
ATOM 2323 N N . PRO A 1 291 ? -19.778 -21.409 0.141 1.00 62.88 291 PRO A N 1
ATOM 2324 C CA . PRO A 1 291 ? -21.215 -21.367 0.404 1.00 62.88 291 PRO A CA 1
ATOM 2325 C C . PRO A 1 291 ? -21.914 -20.195 -0.296 1.00 62.88 291 PRO A C 1
ATOM 2327 O O . PRO A 1 291 ? -21.255 -19.155 -0.539 1.00 62.88 291 PRO A O 1
#

Radius of gyration: 21.64 Å; Cα contacts (8 Å, |Δi|>4): 278; chains: 1; bounding box: 56×53×55 Å